Protein 3CBO (pdb70)

Sequence (243 aa):
HGVCCWIYYPDGGSLVGEVNEDGEMTGEKIAYVYPDERTALYGKFIDGEMIEGKLATLMSTEEGRPHFELMPGNSVYHFDKSTSSSCISTNALLPDPYESSERVYVAESLISSAGEGLFSKVAVGPNNTVMSFYNGVRITHQEVDSRDWALNGNTLSSLDEETVIDVPEPYNHVSKYCASLGHKANHSFTPNCIYDMFVHPRFGPIKCIRTLRAVEADEELTVVAYGYEAPEWYQVELKAFQATQKRSK

Structure (mmCIF, N/CA/C/O backbone):
data_3CBO
#
_entry.id   3CBO
#
_cell.length_a   101.707
_cell.length_b   38.870
_cell.length_c   66.338
_cell.angle_alpha   90.00
_cell.angle_beta   90.00
_cell.angle_gamma   90.00
#
_symmetry.space_group_name_H-M   'P 21 21 2'
#
loop_
_entity.id
_entity.type
_entity.pdbx_description
1 polymer 'Histone-lysine N-methyltransferase SETD7'
2 polymer 'Estrogen receptor'
3 non-polymer S-ADENOSYL-L-HOMOCYSTEINE
4 non-polymer BETA-MERCAPTOETHANOL
5 non-polymer GLYCEROL
6 water water
#
loop_
_atom_site.group_PDB
_atom_site.id
_atom_site.type_symbol
_atom_site.label_atom_id
_atom_site.label_alt_id
_atom_site.label_comp_id
_atom_site.label_asym_id
_atom_site.label_entity_id
_atom_site.label_seq_id
_atom_site.pdbx_PDB_ins_code
_atom_site.Cartn_x
_atom_site.Cartn_y
_atom_site.Cartn_z
_atom_site.occupancy
_atom_site.B_iso_or_equiv
_atom_site.auth_seq_id
_atom_site.auth_comp_id
_atom_site.auth_asym_id
_atom_site.auth_atom_id
_atom_site.pdbx_PDB_model_num
ATOM 1 N N . HIS A 1 6 ? 60.951 6.601 24.995 1.00 51.42 116 HIS A N 1
ATOM 2 C CA . HIS A 1 6 ? 60.079 7.314 24.020 1.00 47.46 116 HIS A CA 1
ATOM 3 C C . HIS A 1 6 ? 59.560 6.363 22.942 1.00 48.75 116 HIS A C 1
ATOM 4 O O . HIS A 1 6 ? 59.407 5.168 23.195 1.00 58.68 116 HIS A O 1
ATOM 11 N N . GLY A 1 7 ? 59.279 6.881 21.750 1.00 43.92 117 GLY A N 1
ATOM 12 C CA . GLY A 1 7 ? 58.766 6.029 20.691 1.00 36.55 117 GLY A CA 1
ATOM 13 C C . GLY A 1 7 ? 57.264 6.196 20.540 1.00 49.71 117 GLY A C 1
ATOM 14 O O . GLY A 1 7 ? 56.630 6.874 21.350 1.00 50.51 117 GLY A O 1
ATOM 15 N N . VAL A 1 8 ? 56.690 5.578 19.511 1.00 28.69 118 VAL A N 1
ATOM 16 C CA . VAL A 1 8 ? 55.254 5.681 19.260 1.00 25.45 118 VAL A CA 1
ATOM 17 C C . VAL A 1 8 ? 54.523 4.386 19.585 1.00 33.23 118 VAL A C 1
ATOM 18 O O . VAL A 1 8 ? 55.039 3.293 19.364 1.00 32.20 118 VAL A O 1
ATOM 22 N N A CYS A 1 9 ? 53.308 4.526 20.113 0.50 27.74 119 CYS A N 1
ATOM 23 N N B CYS A 1 9 ? 53.308 4.513 20.098 0.50 29.82 119 CYS A N 1
ATOM 24 C CA A CYS A 1 9 ? 52.479 3.389 20.502 0.50 25.30 119 CYS A CA 1
ATOM 25 C CA B CYS A 1 9 ? 52.531 3.340 20.437 0.50 28.12 119 CYS A CA 1
ATOM 26 C C A CYS A 1 9 ? 51.142 3.379 19.767 0.50 20.36 119 CYS A C 1
ATOM 27 C C B CYS A 1 9 ? 51.178 3.373 19.743 0.50 24.55 119 CYS A C 1
ATOM 28 O O A CYS A 1 9 ? 50.492 4.416 19.641 0.50 20.71 119 CYS A O 1
ATOM 29 O O B CYS A 1 9 ? 50.557 4.427 19.621 0.50 20.30 119 CYS A O 1
ATOM 34 N N . TRP A 1 10 ? 50.742 2.208 19.272 1.00 19.57 120 TRP A N 1
ATOM 35 C CA . TRP A 1 10 ? 49.464 2.069 18.581 1.00 17.47 120 TRP A CA 1
ATOM 36 C C . TRP A 1 10 ? 48.651 1.033 19.337 1.00 21.10 120 TRP A C 1
ATOM 37 O O . TRP A 1 10 ? 49.124 -0.075 19.582 1.00 23.45 120 TRP A O 1
ATOM 48 N N . ILE A 1 11 ? 47.433 1.395 19.712 1.00 20.22 121 ILE A N 1
ATOM 49 C CA . ILE A 1 11 ? 46.561 0.471 20.420 1.00 18.43 121 ILE A CA 1
ATOM 50 C C . ILE A 1 11 ? 45.359 0.225 19.520 1.00 19.30 121 ILE A C 1
ATOM 51 O O . ILE A 1 11 ? 44.568 1.135 19.292 1.00 23.04 121 ILE A O 1
ATOM 56 N N . TYR A 1 12 ? 45.239 -0.991 18.992 1.00 18.38 122 TYR A N 1
ATOM 57 C CA . TYR A 1 12 ? 44.118 -1.328 18.119 1.00 20.64 122 TYR A CA 1
ATOM 58 C C . TYR A 1 12 ? 43.016 -2.057 18.862 1.00 27.41 122 TYR A C 1
ATOM 59 O O . TYR A 1 12 ? 43.258 -3.070 19.517 1.00 27.87 122 TYR A O 1
ATOM 68 N N . TYR A 1 13 ? 41.799 -1.542 18.752 1.00 19.87 123 TYR A N 1
ATOM 69 C CA . TYR A 1 13 ? 40.662 -2.178 19.397 1.00 22.46 123 TYR A CA 1
ATOM 70 C C . TYR A 1 13 ? 40.165 -3.298 18.489 1.00 15.49 123 TYR A C 1
ATOM 71 O O . TYR A 1 13 ? 40.417 -3.292 17.283 1.00 18.46 123 TYR A O 1
ATOM 80 N N . PRO A 1 14 ? 39.457 -4.285 19.061 1.00 15.25 124 PRO A N 1
ATOM 81 C CA . PRO A 1 14 ? 38.936 -5.404 18.277 1.00 18.64 124 PRO A CA 1
ATOM 82 C C . PRO A 1 14 ? 38.090 -4.937 17.091 1.00 17.49 124 PRO A C 1
ATOM 83 O O . PRO A 1 14 ? 38.037 -5.608 16.062 1.00 19.02 124 PRO A O 1
ATOM 87 N N . ASP A 1 15 ? 37.442 -3.780 17.227 1.00 18.29 125 ASP A N 1
ATOM 88 C CA . ASP A 1 15 ? 36.602 -3.271 16.143 1.00 16.22 125 ASP A CA 1
ATOM 89 C C . ASP A 1 15 ? 37.360 -2.673 14.956 1.00 18.32 125 ASP A C 1
ATOM 90 O O . ASP A 1 15 ? 36.756 -2.361 13.930 1.00 18.78 125 ASP A O 1
ATOM 95 N N . GLY A 1 16 ? 38.675 -2.516 15.087 1.00 15.50 126 GLY A N 1
ATOM 96 C CA . GLY A 1 16 ? 39.456 -1.957 13.992 1.00 17.23 126 GLY A CA 1
ATOM 97 C C . GLY A 1 16 ? 39.977 -0.546 14.232 1.00 23.28 126 GLY A C 1
ATOM 98 O O . GLY A 1 16 ? 40.950 -0.129 13.595 1.00 18.35 126 GLY A O 1
ATOM 99 N N . GLY A 1 17 ? 39.329 0.191 15.134 1.00 15.11 127 GLY A N 1
ATOM 100 C CA . GLY A 1 17 ? 39.754 1.547 15.445 1.00 14.68 127 GLY A CA 1
ATOM 101 C C . GLY A 1 17 ? 41.027 1.494 16.260 1.00 17.34 127 GLY A C 1
ATOM 102 O O . GLY A 1 17 ? 41.415 0.416 16.713 1.00 18.51 127 GLY A O 1
ATOM 103 N N . SER A 1 18 ? 41.681 2.633 16.463 1.00 16.40 128 SER A N 1
ATOM 104 C CA . SER A 1 18 ? 42.923 2.636 17.223 1.00 16.13 128 SER A CA 1
ATOM 105 C C . SER A 1 18 ? 43.297 3.989 17.807 1.00 15.63 128 SER A C 1
ATOM 106 O O . SER A 1 18 ? 42.785 5.023 17.390 1.00 16.86 128 SER A O 1
ATOM 109 N N . LEU A 1 19 ? 44.184 3.957 18.797 1.00 15.78 129 LEU A N 1
ATOM 110 C CA . LEU A 1 19 ? 44.702 5.155 19.440 1.00 14.55 129 LEU A CA 1
ATOM 111 C C . LEU A 1 19 ? 46.187 5.145 19.131 1.00 21.21 129 LEU A C 1
ATOM 112 O O . LEU A 1 19 ? 46.821 4.100 19.204 1.00 18.05 129 LEU A O 1
ATOM 117 N N . VAL A 1 20 ? 46.740 6.295 18.774 1.00 17.47 130 VAL A N 1
ATOM 118 C CA . VAL A 1 20 ? 48.163 6.350 18.464 1.00 17.11 130 VAL A CA 1
ATOM 119 C C . VAL A 1 20 ? 48.778 7.609 19.035 1.00 18.17 130 VAL A C 1
ATOM 120 O O . VAL A 1 20 ? 48.171 8.674 19.002 1.00 21.42 130 VAL A O 1
ATOM 124 N N . GLY A 1 21 ? 49.986 7.475 19.569 1.00 21.93 131 GLY A N 1
ATOM 125 C CA . GLY A 1 21 ? 50.664 8.623 20.138 1.00 21.74 131 GLY A CA 1
ATOM 126 C C . GLY A 1 21 ? 51.833 8.204 21.002 1.00 30.85 131 GLY A C 1
ATOM 127 O O . GLY A 1 21 ? 52.099 7.015 21.173 1.00 24.65 131 GLY A O 1
ATOM 128 N N . GLU A 1 22 ? 52.538 9.194 21.537 1.00 36.65 132 GLU A N 1
ATOM 129 C CA . GLU A 1 22 ? 53.677 8.946 22.406 1.00 37.39 132 GLU A CA 1
ATOM 130 C C . GLU A 1 22 ? 53.196 9.024 23.849 1.00 47.63 132 GLU A C 1
ATOM 131 O O . GLU A 1 22 ? 52.585 10.013 24.252 1.00 56.36 132 GLU A O 1
ATOM 137 N N . VAL A 1 23 ? 53.466 7.980 24.624 1.00 48.60 133 VAL A N 1
ATOM 138 C CA . VAL A 1 23 ? 53.060 7.952 26.024 1.00 48.12 133 VAL A CA 1
ATOM 139 C C . VAL A 1 23 ? 53.956 8.870 26.854 1.00 59.29 133 VAL A C 1
ATOM 140 O O . VAL A 1 23 ? 55.139 9.032 26.552 1.00 56.76 133 VAL A O 1
ATOM 144 N N . ASN A 1 24 ? 53.391 9.467 27.899 1.00 59.15 134 ASN A N 1
ATOM 145 C CA . ASN A 1 24 ? 54.150 10.367 28.760 1.00 66.03 134 ASN A CA 1
ATOM 146 C C . ASN A 1 24 ? 55.072 9.571 29.676 1.00 63.95 134 ASN A C 1
ATOM 147 O O . ASN A 1 24 ? 55.193 8.354 29.537 1.00 67.34 134 ASN A O 1
ATOM 152 N N . GLU A 1 25 ? 55.721 10.262 30.608 1.00 65.43 135 GLU A N 1
ATOM 153 C CA . GLU A 1 25 ? 56.633 9.615 31.544 1.00 75.53 135 GLU A CA 1
ATOM 154 C C . GLU A 1 25 ? 55.932 8.497 32.309 1.00 77.77 135 GLU A C 1
ATOM 155 O O . GLU A 1 25 ? 56.572 7.549 32.765 1.00 79.98 135 GLU A O 1
ATOM 157 N N . ASP A 1 26 ? 54.614 8.612 32.444 1.00 75.53 136 ASP A N 1
ATOM 158 C CA . ASP A 1 26 ? 53.825 7.614 33.155 1.00 70.23 136 ASP A CA 1
ATOM 159 C C . ASP A 1 26 ? 53.360 6.503 32.218 1.00 73.68 136 ASP A C 1
ATOM 160 O O . ASP A 1 26 ? 52.724 5.541 32.649 1.00 74.16 136 ASP A O 1
ATOM 162 N N . GLY A 1 27 ? 53.679 6.642 30.935 1.00 68.91 137 GLY A N 1
ATOM 163 C CA . GLY A 1 27 ? 53.286 5.639 29.963 1.00 62.76 137 GLY A CA 1
ATOM 164 C C . GLY A 1 27 ? 51.814 5.703 29.602 1.00 67.61 137 GLY A C 1
ATOM 165 O O . GLY A 1 27 ? 51.188 4.679 29.330 1.00 69.11 137 GLY A O 1
ATOM 166 N N . GLU A 1 28 ? 51.260 6.911 29.598 1.00 59.89 138 GLU A N 1
ATOM 167 C CA . GLU A 1 28 ? 49.854 7.110 29.266 1.00 47.32 138 GLU A CA 1
ATOM 168 C C . GLU A 1 28 ? 49.725 7.995 28.033 1.00 43.56 138 GLU A C 1
ATOM 169 O O . GLU A 1 28 ? 50.516 8.917 27.836 1.00 42.37 138 GLU A O 1
ATOM 171 N N . MET A 1 29 ? 48.729 7.710 27.201 1.00 34.19 139 MET A N 1
ATOM 172 C CA . MET A 1 29 ? 48.510 8.493 25.993 1.00 37.97 139 MET A CA 1
ATOM 173 C C . MET A 1 29 ? 47.931 9.851 26.351 1.00 35.18 139 MET A C 1
ATOM 174 O O . MET A 1 29 ? 46.720 10.064 26.288 1.00 25.66 139 MET A O 1
ATOM 179 N N . THR A 1 30 ? 48.817 10.765 26.728 1.00 28.33 140 THR A N 1
ATOM 180 C CA . THR A 1 30 ? 48.432 12.112 27.117 1.00 25.92 140 THR A CA 1
ATOM 181 C C . THR A 1 30 ? 49.272 13.128 26.354 1.00 29.57 140 THR A C 1
ATOM 182 O O . THR A 1 30 ? 50.492 12.993 26.260 1.00 30.43 140 THR A O 1
ATOM 186 N N . GLY A 1 31 ? 48.615 14.145 25.810 1.00 23.10 141 GLY A N 1
ATOM 187 C CA . GLY A 1 31 ? 49.328 15.161 25.059 1.00 24.19 141 GLY A CA 1
ATOM 188 C C . GLY A 1 31 ? 48.428 15.870 24.071 1.00 25.52 141 GLY A C 1
ATOM 189 O O . GLY A 1 31 ? 47.233 15.587 23.998 1.00 23.10 141 GLY A O 1
ATOM 190 N N . GLU A 1 32 ? 49.008 16.789 23.305 1.00 23.29 142 GLU A N 1
ATOM 191 C CA . GLU A 1 32 ? 48.264 17.558 22.317 1.00 23.10 142 GLU A CA 1
ATOM 192 C C . GLU A 1 32 ? 48.354 16.962 20.921 1.00 21.11 142 GLU A C 1
ATOM 193 O O . GLU A 1 32 ? 47.744 17.479 19.988 1.00 25.28 142 GLU A O 1
ATOM 199 N N . LYS A 1 33 ? 49.115 15.881 20.770 1.00 21.56 143 LYS A N 1
ATOM 200 C CA . LYS A 1 33 ? 49.275 15.261 19.462 1.00 21.85 143 LYS A CA 1
ATOM 201 C C . LYS A 1 33 ? 48.927 13.779 19.451 1.00 21.73 143 LYS A C 1
ATOM 202 O O . LYS A 1 33 ? 49.602 12.974 18.811 1.00 27.46 143 LYS A O 1
ATOM 208 N N . ILE A 1 34 ? 47.867 13.430 20.171 1.00 24.92 144 ILE A N 1
ATOM 209 C CA . ILE A 1 34 ? 47.392 12.054 20.244 1.00 18.86 144 ILE A CA 1
ATOM 210 C C . ILE A 1 34 ? 46.267 11.943 19.221 1.00 16.75 144 ILE A C 1
ATOM 211 O O . ILE A 1 34 ? 45.634 12.941 18.880 1.00 18.18 144 ILE A O 1
ATOM 216 N N . ALA A 1 35 ? 46.002 10.741 18.727 1.00 18.82 145 ALA A N 1
ATOM 217 C CA . ALA A 1 35 ? 44.931 10.603 17.756 1.00 14.92 145 ALA A CA 1
ATOM 218 C C . ALA A 1 35 ? 44.182 9.287 17.824 1.00 15.97 145 ALA A C 1
ATOM 219 O O . ALA A 1 35 ? 44.741 8.252 18.179 1.00 16.18 145 ALA A O 1
ATOM 221 N N . TYR A 1 36 ? 42.893 9.352 17.512 1.00 14.61 146 TYR A N 1
ATOM 222 C CA . TYR A 1 36 ? 42.080 8.154 17.425 1.00 16.99 146 TYR A CA 1
ATOM 223 C C . TYR A 1 36 ? 41.928 7.997 15.922 1.00 16.11 146 TYR A C 1
ATOM 224 O O . TYR A 1 36 ? 41.603 8.963 15.228 1.00 19.35 146 TYR A O 1
ATOM 233 N N . VAL A 1 37 ? 42.185 6.800 15.412 1.00 12.95 147 VAL A N 1
ATOM 234 C CA . VAL A 1 37 ? 42.034 6.553 13.986 1.00 11.95 147 VAL A CA 1
ATOM 235 C C . VAL A 1 37 ? 40.899 5.550 13.792 1.00 14.55 147 VAL A C 1
ATOM 236 O O . VAL A 1 37 ? 40.885 4.491 14.420 1.00 16.43 147 VAL A O 1
ATOM 240 N N . TYR A 1 38 ? 39.943 5.902 12.938 1.00 13.80 148 TYR A N 1
ATOM 241 C CA . TYR A 1 38 ? 38.801 5.038 12.666 1.00 10.84 148 TYR A CA 1
ATOM 242 C C . TYR A 1 38 ? 39.220 3.760 11.941 1.00 15.14 148 TYR A C 1
ATOM 243 O O . TYR A 1 38 ? 40.356 3.640 11.472 1.00 16.64 148 TYR A O 1
ATOM 252 N N . PRO A 1 39 ? 38.304 2.782 11.838 1.00 15.46 149 PRO A N 1
ATOM 253 C CA . PRO A 1 39 ? 38.571 1.501 11.173 1.00 18.40 149 PRO A CA 1
ATOM 254 C C . PRO A 1 39 ? 39.055 1.570 9.726 1.00 20.27 149 PRO A C 1
ATOM 255 O O . PRO A 1 39 ? 39.580 0.584 9.207 1.00 19.57 149 PRO A O 1
ATOM 259 N N . ASP A 1 40 ? 38.871 2.711 9.066 1.00 18.38 150 ASP A N 1
ATOM 260 C CA . ASP A 1 40 ? 39.320 2.838 7.680 1.00 17.61 150 ASP A CA 1
ATOM 261 C C . ASP A 1 40 ? 40.805 3.174 7.604 1.00 21.79 150 ASP A C 1
ATOM 262 O O . ASP A 1 40 ? 41.380 3.254 6.515 1.00 21.14 150 ASP A O 1
ATOM 267 N N . GLU A 1 41 ? 41.421 3.350 8.770 1.00 21.29 151 GLU A N 1
ATOM 268 C CA . GLU A 1 41 ? 42.837 3.680 8.864 1.00 21.10 151 GLU A CA 1
ATOM 269 C C . GLU A 1 41 ? 43.181 4.925 8.056 1.00 25.94 151 GLU A C 1
ATOM 270 O O . GLU A 1 41 ? 44.309 5.081 7.577 1.00 26.68 151 GLU A O 1
ATOM 276 N N . ARG A 1 42 ? 42.204 5.817 7.922 1.00 21.46 152 ARG A N 1
ATOM 277 C CA . ARG A 1 42 ? 42.386 7.058 7.175 1.00 20.30 152 ARG A CA 1
ATOM 278 C C . ARG A 1 42 ? 41.765 8.250 7.904 1.00 22.52 152 ARG A C 1
ATOM 279 O O . ARG A 1 42 ? 42.391 9.302 8.028 1.00 21.93 152 ARG A O 1
ATOM 287 N N . THR A 1 43 ? 40.534 8.081 8.384 1.00 20.38 153 THR A N 1
ATOM 288 C CA . THR A 1 43 ? 39.834 9.149 9.098 1.00 16.58 153 THR A CA 1
ATOM 289 C C . THR A 1 43 ? 40.306 9.172 10.548 1.00 17.67 153 THR A C 1
ATOM 290 O O . THR A 1 43 ? 40.372 8.132 11.203 1.00 17.01 153 THR A O 1
ATOM 294 N N . ALA A 1 44 ? 40.625 10.357 11.055 1.00 17.27 154 ALA A N 1
ATOM 295 C CA . ALA A 1 44 ? 41.115 10.458 12.424 1.00 15.18 154 ALA A CA 1
ATOM 296 C C . ALA A 1 44 ? 40.686 11.710 13.176 1.00 16.00 154 ALA A C 1
ATOM 297 O O . ALA A 1 44 ? 40.260 12.703 12.586 1.00 17.22 154 ALA A O 1
ATOM 299 N N . LEU A 1 45 ? 40.797 11.633 14.497 1.00 16.34 155 LEU A N 1
ATOM 300 C CA . LEU A 1 45 ? 40.479 12.744 15.385 1.00 14.81 155 LEU A CA 1
ATOM 301 C C . LEU A 1 45 ? 41.808 12.991 16.094 1.00 16.75 155 LEU A C 1
ATOM 302 O O . LEU A 1 45 ? 42.223 12.226 16.970 1.00 18.23 155 LEU A O 1
ATOM 307 N N . TYR A 1 46 ? 42.469 14.067 15.685 1.00 18.38 156 TYR A N 1
ATOM 308 C CA . TYR A 1 46 ? 43.791 14.446 16.171 1.00 21.01 156 TYR A CA 1
ATOM 309 C C . TYR A 1 46 ? 43.766 15.627 17.139 1.00 20.71 156 TYR A C 1
ATOM 310 O O . TYR A 1 46 ? 43.148 16.652 16.862 1.00 21.30 156 TYR A O 1
ATOM 319 N N . GLY A 1 47 ? 44.440 15.484 18.277 1.00 18.26 157 GLY A N 1
ATOM 320 C CA . GLY A 1 47 ? 44.456 16.577 19.230 1.00 19.45 157 GLY A CA 1
ATOM 321 C C . GLY A 1 47 ? 44.789 16.210 20.659 1.00 19.17 157 GLY A C 1
ATOM 322 O O . GLY A 1 47 ? 45.622 15.341 20.920 1.00 18.61 157 GLY A O 1
ATOM 323 N N . LYS A 1 48 ? 44.121 16.881 21.592 1.00 19.93 158 LYS A N 1
ATOM 324 C CA . LYS A 1 48 ? 44.356 16.660 23.008 1.00 17.92 158 LYS A CA 1
ATOM 325 C C . LYS A 1 48 ? 43.611 15.476 23.599 1.00 18.44 158 LYS A C 1
ATOM 326 O O . LYS A 1 48 ? 42.388 15.377 23.492 1.00 20.64 158 LYS A O 1
ATOM 332 N N . PHE A 1 49 ? 44.374 14.580 24.218 1.00 20.06 159 PHE A N 1
ATOM 333 C CA . PHE A 1 49 ? 43.836 13.395 24.879 1.00 18.74 159 PHE A CA 1
ATOM 334 C C . PHE A 1 49 ? 44.547 13.274 26.219 1.00 27.99 159 PHE A C 1
ATOM 335 O O . PHE A 1 49 ? 45.706 13.667 26.352 1.00 23.69 159 PHE A O 1
ATOM 343 N N . ILE A 1 50 ? 43.853 12.732 27.210 1.00 18.51 160 ILE A N 1
ATOM 344 C CA . ILE A 1 50 ? 44.455 12.518 28.517 1.00 19.50 160 ILE A CA 1
ATOM 345 C C . ILE A 1 50 ? 44.178 11.065 28.867 1.00 22.27 160 ILE A C 1
ATOM 346 O O . ILE A 1 50 ? 43.025 10.658 29.012 1.00 24.37 160 ILE A O 1
ATOM 351 N N . ASP A 1 51 ? 45.248 10.283 28.969 1.00 21.70 161 ASP A N 1
ATOM 352 C CA . ASP A 1 51 ? 45.151 8.862 29.275 1.00 27.31 161 ASP A CA 1
ATOM 353 C C . ASP A 1 51 ? 44.236 8.148 28.280 1.00 29.69 161 ASP A C 1
ATOM 354 O O . ASP A 1 51 ? 43.431 7.293 28.651 1.00 26.68 161 ASP A O 1
ATOM 359 N N . GLY A 1 52 ? 44.362 8.517 27.010 1.00 25.20 162 GLY A N 1
ATOM 360 C CA . GLY A 1 52 ? 43.559 7.893 25.974 1.00 23.19 162 GLY A CA 1
ATOM 361 C C . GLY A 1 52 ? 42.158 8.449 25.799 1.00 23.18 162 GLY A C 1
ATOM 362 O O . GLY A 1 52 ? 41.447 8.042 24.881 1.00 24.06 162 GLY A O 1
ATOM 363 N N . GLU A 1 53 ? 41.750 9.368 26.669 1.00 21.88 163 GLU A N 1
ATOM 364 C CA . GLU A 1 53 ? 40.419 9.962 26.569 1.00 18.58 163 GLU A CA 1
ATOM 365 C C . GLU A 1 53 ? 40.490 11.267 25.780 1.00 18.40 163 GLU A C 1
ATOM 366 O O . GLU A 1 53 ? 41.290 12.148 26.088 1.00 20.93 163 GLU A O 1
ATOM 372 N N . MET A 1 54 ? 39.639 11.391 24.768 1.00 17.66 164 MET A N 1
ATOM 373 C CA . MET A 1 54 ? 39.632 12.576 23.917 1.00 14.57 164 MET A CA 1
ATOM 374 C C . MET A 1 54 ? 39.104 13.834 24.604 1.00 18.13 164 MET A C 1
ATOM 375 O O . MET A 1 54 ? 37.962 13.874 25.074 1.00 17.84 164 MET A O 1
ATOM 380 N N . ILE A 1 55 ? 39.946 14.863 24.657 1.00 17.93 165 ILE A N 1
ATOM 381 C CA . ILE A 1 55 ? 39.582 16.136 25.273 1.00 18.25 165 ILE A CA 1
ATOM 382 C C . ILE A 1 55 ? 39.177 17.127 24.190 1.00 20.18 165 ILE A C 1
ATOM 383 O O . ILE A 1 55 ? 38.164 17.813 24.299 1.00 23.00 165 ILE A O 1
ATOM 388 N N . GLU A 1 56 ? 39.983 17.193 23.137 1.00 17.64 166 GLU A N 1
ATOM 389 C CA . GLU A 1 56 ? 39.714 18.090 22.028 1.00 16.76 166 GLU A CA 1
ATOM 390 C C . GLU A 1 56 ? 40.362 17.518 20.772 1.00 21.68 166 GLU A C 1
ATOM 391 O O . GLU A 1 56 ? 41.552 17.709 20.528 1.00 21.87 166 GLU A O 1
ATOM 397 N N . GLY A 1 57 ? 39.564 16.806 19.985 1.00 20.66 167 GLY A N 1
ATOM 398 C CA . GLY A 1 57 ? 40.068 16.209 18.764 1.00 18.98 167 GLY A CA 1
ATOM 399 C C . GLY A 1 57 ? 39.538 16.906 17.530 1.00 20.98 167 GLY A C 1
ATOM 400 O O . GLY A 1 57 ? 38.369 17.292 17.471 1.00 24.54 167 GLY A O 1
ATOM 401 N N . LYS A 1 58 ? 40.403 17.083 16.538 1.00 18.31 168 LYS A N 1
ATOM 402 C CA . LYS A 1 58 ? 39.999 17.729 15.298 1.00 19.31 168 LYS A CA 1
ATOM 403 C C . LYS A 1 58 ? 40.054 16.719 14.166 1.00 20.83 168 LYS A C 1
ATOM 404 O O . LYS A 1 58 ? 40.937 15.860 14.133 1.00 19.17 168 LYS A O 1
ATOM 410 N N . LEU A 1 59 ? 39.105 16.823 13.242 1.00 20.45 169 LEU A N 1
ATOM 411 C CA . LEU A 1 59 ? 39.056 15.912 12.108 1.00 20.25 169 LEU A CA 1
ATOM 412 C C . LEU A 1 59 ? 40.332 16.034 11.291 1.00 24.76 169 LEU A C 1
ATOM 413 O O . LEU A 1 59 ? 40.774 17.140 10.965 1.00 19.15 169 LEU A O 1
ATOM 418 N N . ALA A 1 60 ? 40.921 14.891 10.966 1.00 20.17 170 ALA A N 1
ATOM 419 C CA . ALA A 1 60 ? 42.152 14.860 10.193 1.00 17.49 170 ALA A CA 1
ATOM 420 C C . ALA A 1 60 ? 42.205 13.621 9.317 1.00 23.58 170 ALA A C 1
ATOM 421 O O . ALA A 1 60 ? 41.378 12.718 9.443 1.00 21.23 170 ALA A O 1
ATOM 423 N N . THR A 1 61 ? 43.182 13.589 8.420 1.00 21.38 171 THR A N 1
ATOM 424 C CA . THR A 1 61 ? 43.358 12.449 7.534 1.00 22.90 171 THR A CA 1
ATOM 425 C C . THR A 1 61 ? 44.739 11.861 7.784 1.00 24.40 171 THR A C 1
ATOM 426 O O . THR A 1 61 ? 45.730 12.590 7.793 1.00 24.15 171 THR A O 1
ATOM 430 N N . LEU A 1 62 ? 44.804 10.552 8.015 1.00 19.47 172 LEU A N 1
ATOM 431 C CA . LEU A 1 62 ? 46.085 9.890 8.219 1.00 19.85 172 LEU A CA 1
ATOM 432 C C . LEU A 1 62 ? 46.649 9.714 6.815 1.00 21.58 172 LEU A C 1
ATOM 433 O O . LEU A 1 62 ? 46.171 8.881 6.045 1.00 24.51 172 LEU A O 1
ATOM 438 N N . MET A 1 63 ? 47.649 10.524 6.483 1.00 24.09 173 MET A N 1
ATOM 439 C CA . MET A 1 63 ? 48.268 10.496 5.161 1.00 34.18 173 MET A CA 1
ATOM 440 C C . MET A 1 63 ? 49.152 9.280 4.943 1.00 31.30 173 MET A C 1
ATOM 441 O O . MET A 1 63 ? 49.067 8.612 3.911 1.00 38.44 173 MET A O 1
ATOM 446 N N . SER A 1 64 ? 50.007 9.000 5.917 1.00 31.71 174 SER A N 1
ATOM 447 C CA . SER A 1 64 ? 50.909 7.866 5.827 1.00 35.66 174 SER A CA 1
ATOM 448 C C . SER A 1 64 ? 51.572 7.606 7.170 1.00 35.07 174 SER A C 1
ATOM 449 O O . SER A 1 64 ? 51.438 8.394 8.106 1.00 36.15 174 SER A O 1
ATOM 452 N N . THR A 1 65 ? 52.282 6.488 7.257 1.00 35.08 175 THR A N 1
ATOM 453 C CA . THR A 1 65 ? 52.975 6.116 8.480 1.00 36.83 175 THR A CA 1
ATOM 454 C C . THR A 1 65 ? 54.391 5.685 8.123 1.00 38.12 175 THR A C 1
ATOM 455 O O . THR A 1 65 ? 54.590 4.846 7.246 1.00 46.65 175 THR A O 1
ATOM 459 N N . GLU A 1 66 ? 55.371 6.273 8.799 1.00 36.51 176 GLU A N 1
ATOM 460 C CA . GLU A 1 66 ? 56.770 5.952 8.557 1.00 39.42 176 GLU A CA 1
ATOM 461 C C . GLU A 1 66 ? 57.369 5.313 9.801 1.00 44.73 176 GLU A C 1
ATOM 462 O O . GLU A 1 66 ? 57.620 5.992 10.796 1.00 46.37 176 GLU A O 1
ATOM 464 N N . GLU A 1 67 ? 57.592 4.004 9.739 1.00 39.42 177 GLU A N 1
ATOM 465 C CA . GLU A 1 67 ? 58.156 3.270 10.863 1.00 35.98 177 GLU A CA 1
ATOM 466 C C . GLU A 1 67 ? 57.322 3.510 12.118 1.00 39.63 177 GLU A C 1
ATOM 467 O O . GLU A 1 67 ? 57.857 3.788 13.191 1.00 34.85 177 GLU A O 1
ATOM 469 N N . GLY A 1 68 ? 56.005 3.410 11.969 1.00 34.77 178 GLY A N 1
ATOM 470 C CA . GLY A 1 68 ? 55.115 3.606 13.099 1.00 36.01 178 GLY A CA 1
ATOM 471 C C . GLY A 1 68 ? 54.712 5.045 13.360 1.00 33.75 178 GLY A C 1
ATOM 472 O O . GLY A 1 68 ? 53.766 5.297 14.105 1.00 27.15 178 GLY A O 1
ATOM 473 N N . ARG A 1 69 ? 55.422 5.991 12.752 1.00 29.90 179 ARG A N 1
ATOM 474 C CA . ARG A 1 69 ? 55.125 7.410 12.939 1.00 30.82 179 ARG A CA 1
ATOM 475 C C . ARG A 1 69 ? 54.046 7.884 11.970 1.00 26.40 179 ARG A C 1
ATOM 476 O O . ARG A 1 69 ? 54.242 7.882 10.756 1.00 29.50 179 ARG A O 1
ATOM 478 N N . PRO A 1 70 ? 52.887 8.303 12.498 1.00 29.13 180 PRO A N 1
ATOM 479 C CA . PRO A 1 70 ? 51.809 8.769 11.625 1.00 24.17 180 PRO A CA 1
ATOM 480 C C . PRO A 1 70 ? 51.926 10.233 11.209 1.00 23.95 180 PRO A C 1
ATOM 481 O O . PRO A 1 70 ? 52.382 11.078 11.976 1.00 28.12 180 PRO A O 1
ATOM 485 N N . HIS A 1 71 ? 51.513 10.523 9.982 1.00 23.81 181 HIS A N 1
ATOM 486 C CA . HIS A 1 71 ? 51.525 11.888 9.483 1.00 27.92 181 HIS A CA 1
ATOM 487 C C . HIS A 1 71 ? 50.078 12.263 9.216 1.00 24.35 181 HIS A C 1
ATOM 488 O O . HIS A 1 71 ? 49.425 11.659 8.366 1.00 25.61 181 HIS A O 1
ATOM 495 N N . PHE A 1 72 ? 49.574 13.243 9.956 1.00 22.30 182 PHE A N 1
ATOM 496 C CA . PHE A 1 72 ? 48.197 13.689 9.788 1.00 26.12 182 PHE A CA 1
ATOM 497 C C . PHE A 1 72 ? 48.110 15.059 9.138 1.00 32.03 182 PHE A C 1
ATOM 498 O O . PHE A 1 72 ? 49.007 15.890 9.281 1.00 31.44 182 PHE A O 1
ATOM 506 N N . GLU A 1 73 ? 47.016 15.288 8.424 1.00 23.20 183 GLU A N 1
ATOM 507 C CA . GLU A 1 73 ? 46.771 16.586 7.820 1.00 27.49 183 GLU A CA 1
ATOM 508 C C . GLU A 1 73 ? 45.360 16.957 8.260 1.00 25.30 183 GLU A C 1
ATOM 509 O O . GLU A 1 73 ? 44.408 16.209 8.031 1.00 24.84 183 GLU A O 1
ATOM 515 N N . LEU A 1 74 ? 45.238 18.100 8.923 1.00 24.19 184 LEU A N 1
ATOM 516 C CA . LEU A 1 74 ? 43.954 18.561 9.430 1.00 24.95 184 LEU A CA 1
ATOM 517 C C . LEU A 1 74 ? 42.961 18.938 8.344 1.00 30.32 184 LEU A C 1
ATOM 518 O O . LEU A 1 74 ? 43.325 19.515 7.319 1.00 30.98 184 LEU A O 1
ATOM 523 N N . MET A 1 75 ? 41.698 18.604 8.577 1.00 23.72 185 MET A N 1
ATOM 524 C CA . MET A 1 75 ? 40.636 18.935 7.639 1.00 28.69 185 MET A CA 1
ATOM 525 C C . MET A 1 75 ? 40.174 20.361 7.913 1.00 34.46 185 MET A C 1
ATOM 526 O O . MET A 1 75 ? 40.111 20.792 9.063 1.00 29.95 185 MET A O 1
ATOM 531 N N . PRO A 1 76 ? 39.856 21.119 6.854 1.00 36.24 186 PRO A N 1
ATOM 532 C CA . PRO A 1 76 ? 39.401 22.499 7.043 1.00 38.17 186 PRO A CA 1
ATOM 533 C C . PRO A 1 76 ? 38.168 22.541 7.945 1.00 31.28 186 PRO A C 1
ATOM 534 O O . PRO A 1 76 ? 37.299 21.672 7.859 1.00 39.61 186 PRO A O 1
ATOM 538 N N . GLY A 1 77 ? 38.100 23.545 8.813 1.00 38.02 187 GLY A N 1
ATOM 539 C CA . GLY A 1 77 ? 36.964 23.667 9.708 1.00 35.72 187 GLY A CA 1
ATOM 540 C C . GLY A 1 77 ? 37.365 23.935 11.145 1.00 29.40 187 GLY A C 1
ATOM 541 O O . GLY A 1 77 ? 38.549 23.937 11.478 1.00 49.23 187 GLY A O 1
ATOM 542 N N . ASN A 1 78 ? 36.374 24.156 12.003 1.00 50.11 188 ASN A N 1
ATOM 543 C CA . ASN A 1 78 ? 36.631 24.431 13.411 1.00 57.29 188 ASN A CA 1
ATOM 544 C C . ASN A 1 78 ? 35.819 23.520 14.327 1.00 57.82 188 ASN A C 1
ATOM 545 O O . ASN A 1 78 ? 35.622 23.826 15.502 1.00 56.90 188 ASN A O 1
ATOM 547 N N . SER A 1 79 ? 35.350 22.401 13.785 1.00 44.60 189 SER A N 1
ATOM 548 C CA . SER A 1 79 ? 34.567 21.452 14.568 1.00 48.65 189 SER A CA 1
ATOM 549 C C . SER A 1 79 ? 35.486 20.583 15.419 1.00 47.57 189 SER A C 1
ATOM 550 O O . SER A 1 79 ? 36.323 19.852 14.893 1.00 51.63 189 SER A O 1
ATOM 553 N N . VAL A 1 80 ? 35.330 20.667 16.735 1.00 37.47 190 VAL A N 1
ATOM 554 C CA . VAL A 1 80 ? 36.146 19.876 17.646 1.00 36.16 190 VAL A CA 1
ATOM 555 C C . VAL A 1 80 ? 35.281 18.809 18.304 1.00 33.08 190 VAL A C 1
ATOM 556 O O . VAL A 1 80 ? 34.079 19.001 18.493 1.00 33.40 190 VAL A O 1
ATOM 560 N N . TYR A 1 81 ? 35.893 17.683 18.648 1.00 21.90 191 TYR A N 1
ATOM 561 C CA . TYR A 1 81 ? 35.163 16.595 19.279 1.00 19.93 191 TYR A CA 1
ATOM 562 C C . TYR A 1 81 ? 35.786 16.200 20.608 1.00 20.91 191 TYR A C 1
ATOM 563 O O . TYR A 1 81 ? 36.981 16.382 20.817 1.00 20.96 191 TYR A O 1
ATOM 572 N N . HIS A 1 82 ? 34.973 15.657 21.508 1.00 21.09 192 HIS A N 1
ATOM 573 C CA . HIS A 1 8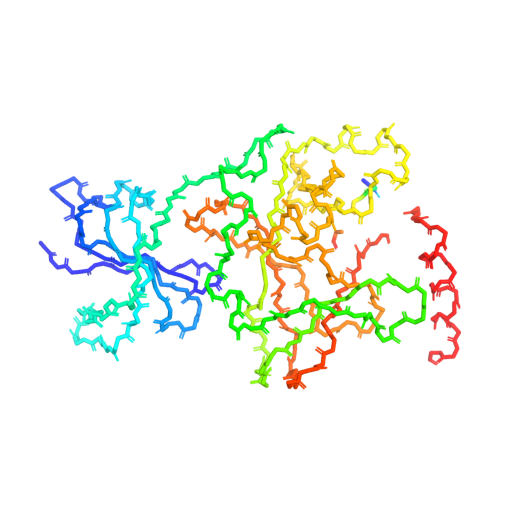2 ? 35.477 15.219 22.802 1.00 21.09 192 HIS A CA 1
ATOM 574 C C . HIS A 1 82 ? 34.676 14.045 23.344 1.00 21.13 192 HIS A C 1
ATOM 575 O O . HIS A 1 82 ? 33.555 13.788 22.894 1.00 19.82 192 HIS A O 1
ATOM 582 N N . PHE A 1 83 ? 35.265 13.331 24.302 1.00 18.91 193 PHE A N 1
ATOM 583 C CA . PHE A 1 83 ? 34.602 12.198 24.938 1.00 17.56 193 PHE A CA 1
ATOM 584 C C . PHE A 1 83 ? 33.284 12.761 25.451 1.00 26.18 193 PHE A C 1
ATOM 585 O O . PHE A 1 83 ? 33.257 13.803 26.106 1.00 19.40 193 PHE A O 1
ATOM 593 N N . ASP A 1 84 ? 32.191 12.067 25.168 1.00 18.03 194 ASP A N 1
ATOM 594 C CA . ASP A 1 84 ? 30.882 12.581 25.534 1.00 14.71 194 ASP A CA 1
ATOM 595 C C . ASP A 1 84 ? 29.896 11.449 25.814 1.00 14.96 194 ASP A C 1
ATOM 596 O O . ASP A 1 84 ? 28.752 11.496 25.367 1.00 18.86 194 ASP A O 1
ATOM 601 N N . LYS A 1 85 ? 30.341 10.442 26.557 1.00 18.16 195 LYS A N 1
ATOM 602 C CA . LYS A 1 85 ? 29.502 9.291 26.869 1.00 16.96 195 LYS A CA 1
ATOM 603 C C . LYS A 1 85 ? 28.145 9.685 27.445 1.00 21.76 195 LYS A C 1
ATOM 604 O O . LYS A 1 85 ? 28.052 10.506 28.357 1.00 18.91 195 LYS A O 1
ATOM 610 N N . SER A 1 86 ? 27.095 9.083 26.900 1.00 17.40 196 SER A N 1
ATOM 611 C CA . SER A 1 86 ? 25.728 9.357 27.323 1.00 18.28 196 SER A CA 1
ATOM 612 C C . SER A 1 86 ? 25.417 8.837 28.722 1.00 18.66 196 SER A C 1
ATOM 613 O O . SER A 1 86 ? 26.169 8.046 29.294 1.00 18.82 196 SER A O 1
ATOM 616 N N . THR A 1 87 ? 24.293 9.296 29.260 1.00 16.10 197 THR A N 1
ATOM 617 C CA . THR A 1 87 ? 23.812 8.854 30.563 1.00 19.33 197 THR A CA 1
ATOM 618 C C . THR A 1 87 ? 22.383 8.392 30.300 1.00 22.21 197 THR A C 1
ATOM 619 O O . THR A 1 87 ? 21.994 8.205 29.151 1.00 18.25 197 THR A O 1
ATOM 623 N N A SER A 1 88 ? 21.602 8.212 31.359 0.50 25.17 198 SER A N 1
ATOM 624 N N B SER A 1 88 ? 21.601 8.212 31.357 0.50 24.89 198 SER A N 1
ATOM 625 C CA A SER A 1 88 ? 20.221 7.776 31.197 0.50 23.47 198 SER A CA 1
ATOM 626 C CA B SER A 1 88 ? 20.222 7.775 31.189 0.50 21.95 198 SER A CA 1
ATOM 627 C C A SER A 1 88 ? 19.334 8.911 30.695 0.50 22.23 198 SER A C 1
ATOM 628 C C B SER A 1 88 ? 19.339 8.911 30.683 0.50 21.22 198 SER A C 1
ATOM 629 O O A SER A 1 88 ? 18.273 8.669 30.120 0.50 29.82 198 SER A O 1
ATOM 630 O O B SER A 1 88 ? 18.285 8.671 30.094 0.50 28.83 198 SER A O 1
ATOM 635 N N . SER A 1 89 ? 19.773 10.147 30.906 1.00 22.61 199 SER A N 1
ATOM 636 C CA . SER A 1 89 ? 18.996 11.310 30.486 1.00 22.89 199 SER A CA 1
ATOM 637 C C . SER A 1 89 ? 19.636 12.197 29.426 1.00 27.77 199 SER A C 1
ATOM 638 O O . SER A 1 89 ? 18.962 13.028 28.819 1.00 34.60 199 SER A O 1
ATOM 641 N N . CYS A 1 90 ? 20.933 12.030 29.203 1.00 18.73 200 CYS A N 1
ATOM 642 C CA . CYS A 1 90 ? 21.622 12.841 28.214 1.00 17.54 200 CYS A CA 1
ATOM 643 C C . CYS A 1 90 ? 22.141 11.959 27.088 1.00 19.16 200 CYS A C 1
ATOM 644 O O . CYS A 1 90 ? 22.906 11.030 27.324 1.00 19.08 200 CYS A O 1
ATOM 647 N N . ILE A 1 91 ? 21.726 12.254 25.862 1.00 19.78 201 ILE A N 1
ATOM 648 C CA . ILE A 1 91 ? 22.157 11.457 24.725 1.00 17.23 201 ILE A CA 1
ATOM 649 C C . ILE A 1 91 ? 23.426 12.030 24.092 1.00 17.53 201 ILE A C 1
ATOM 650 O O . ILE A 1 91 ? 24.250 11.290 23.545 1.00 17.10 201 ILE A O 1
ATOM 655 N N . SER A 1 92 ? 23.589 13.346 24.182 1.00 17.17 202 SER A N 1
ATOM 656 C CA . SER A 1 92 ? 24.753 14.012 23.607 1.00 18.30 202 SER A CA 1
ATOM 657 C C . SER A 1 92 ? 24.807 15.482 24.002 1.00 26.11 202 SER A C 1
ATOM 658 O O . SER A 1 92 ? 23.772 16.105 24.237 1.00 22.83 202 SER A O 1
ATOM 661 N N . THR A 1 93 ? 26.017 16.028 24.079 1.00 20.63 203 THR A N 1
ATOM 662 C CA . THR A 1 93 ? 26.199 17.437 24.408 1.00 19.41 203 THR A CA 1
ATOM 663 C C . THR A 1 93 ? 25.920 18.265 23.153 1.00 27.62 203 THR A C 1
ATOM 664 O O . THR A 1 93 ? 25.584 19.444 23.237 1.00 25.09 203 THR A O 1
ATOM 668 N N . ASN A 1 94 ? 26.063 17.640 21.988 1.00 19.30 204 ASN A N 1
ATOM 669 C CA . ASN A 1 94 ? 25.813 18.316 20.714 1.00 19.17 204 ASN A CA 1
ATOM 670 C C . ASN A 1 94 ? 25.140 17.312 19.784 1.00 21.28 204 ASN A C 1
ATOM 671 O O . ASN A 1 94 ? 25.780 16.715 18.918 1.00 22.42 204 ASN A O 1
ATOM 676 N N . ALA A 1 95 ? 23.839 17.136 19.982 1.00 20.86 205 ALA A N 1
ATOM 677 C CA . ALA A 1 95 ? 23.042 16.191 19.211 1.00 21.83 205 ALA A CA 1
ATOM 678 C C . ALA A 1 95 ? 23.040 16.438 17.709 1.00 18.88 205 ALA A C 1
ATOM 679 O O . ALA A 1 95 ? 22.761 15.521 16.929 1.00 18.82 205 ALA A O 1
ATOM 681 N N . LEU A 1 96 ? 23.352 17.664 17.301 1.00 19.20 206 LEU A N 1
ATOM 682 C CA . LEU A 1 96 ? 23.349 18.009 15.886 1.00 19.69 206 LEU A CA 1
ATOM 683 C C . LEU A 1 96 ? 24.719 17.992 15.217 1.00 16.98 206 LEU A C 1
ATOM 684 O O . LEU A 1 96 ? 24.852 18.407 14.066 1.00 23.15 206 LEU A O 1
ATOM 689 N N . LEU A 1 97 ? 25.738 17.524 15.933 1.00 17.85 207 LEU A N 1
ATOM 690 C CA . LEU A 1 97 ? 27.083 17.438 15.369 1.00 16.80 207 LEU A CA 1
ATOM 691 C C . LEU A 1 97 ? 27.251 15.987 14.923 1.00 17.34 207 LEU A C 1
ATOM 692 O O . LEU A 1 97 ? 27.376 15.089 15.748 1.00 17.08 207 LEU A O 1
ATOM 697 N N . PRO A 1 98 ? 27.247 15.739 13.607 1.00 17.47 208 PRO A N 1
ATOM 698 C CA . PRO A 1 98 ? 27.394 14.358 13.140 1.00 16.04 208 PRO A CA 1
ATOM 699 C C . PRO A 1 98 ? 28.779 13.758 13.312 1.00 21.61 208 PRO A C 1
ATOM 700 O O . PRO A 1 98 ? 29.754 14.465 13.572 1.00 19.84 208 PRO A O 1
ATOM 704 N N . ASP A 1 99 ? 28.851 12.438 13.197 1.00 16.22 209 ASP A N 1
ATOM 705 C CA . ASP A 1 99 ? 30.128 11.751 13.284 1.00 14.71 209 ASP A CA 1
ATOM 706 C C . ASP A 1 99 ? 30.658 11.795 11.853 1.00 16.26 209 ASP A C 1
ATOM 707 O O . ASP A 1 99 ? 29.962 11.397 10.921 1.00 14.91 209 ASP A O 1
ATOM 712 N N . PRO A 1 100 ? 31.888 12.300 11.660 1.00 16.17 210 PRO A N 1
ATOM 713 C CA . PRO A 1 100 ? 32.507 12.410 10.331 1.00 17.16 210 PRO A CA 1
ATOM 714 C C . PRO A 1 100 ? 32.677 11.114 9.539 1.00 20.09 210 PRO A C 1
ATOM 715 O O . PRO A 1 100 ? 32.462 11.092 8.328 1.00 23.37 210 PRO A O 1
ATOM 719 N N . TYR A 1 101 ? 33.062 10.044 10.224 1.00 15.75 211 TYR A N 1
ATOM 720 C CA . TYR A 1 101 ? 33.266 8.745 9.586 1.00 15.30 211 TYR A CA 1
ATOM 721 C C . TYR A 1 101 ? 31.929 8.207 9.072 1.00 19.01 211 TYR A C 1
ATOM 722 O O . TYR A 1 101 ? 31.817 7.732 7.939 1.00 15.05 211 TYR A O 1
ATOM 731 N N . GLU A 1 102 ? 30.912 8.287 9.920 1.00 11.94 212 GLU A N 1
ATOM 732 C CA . GLU A 1 102 ? 29.579 7.826 9.564 1.00 14.39 212 GLU A CA 1
ATOM 733 C C . GLU A 1 102 ? 28.961 8.681 8.448 1.00 18.03 212 GLU A C 1
ATOM 734 O O . GLU A 1 102 ? 28.336 8.156 7.526 1.00 14.84 212 GLU A O 1
ATOM 740 N N A SER A 1 103 ? 29.150 9.995 8.536 0.50 20.07 213 SER A N 1
ATOM 741 N N B SER A 1 103 ? 29.145 9.996 8.536 0.50 20.63 213 SER A N 1
ATOM 742 C CA A SER A 1 103 ? 28.603 10.923 7.550 0.50 19.63 213 SER A CA 1
ATOM 743 C CA B SER A 1 103 ? 28.585 10.915 7.547 0.50 20.98 213 SER A CA 1
ATOM 744 C C A SER A 1 103 ? 29.057 10.630 6.126 0.50 20.28 213 SER A C 1
ATOM 745 C C B SER A 1 103 ? 29.058 10.635 6.124 0.50 20.59 213 SER A C 1
ATOM 746 O O A SER A 1 103 ? 28.330 10.894 5.171 0.50 23.30 213 SER A O 1
ATOM 747 O O B SER A 1 103 ? 28.343 10.916 5.164 0.50 23.91 213 SER A O 1
ATOM 752 N N . GLU A 1 104 ? 30.259 10.083 5.986 1.00 16.79 214 GLU A N 1
ATOM 753 C CA . GLU A 1 104 ? 30.796 9.776 4.664 1.00 18.38 214 GLU A CA 1
ATOM 754 C C . GLU A 1 104 ? 30.382 8.400 4.163 1.00 22.53 214 GLU A C 1
ATOM 755 O O . GLU A 1 104 ? 30.661 8.042 3.016 1.00 20.83 214 GLU A O 1
ATOM 761 N N . ARG A 1 105 ? 29.697 7.634 5.006 1.00 16.16 215 ARG A N 1
ATOM 762 C CA . ARG A 1 105 ? 29.305 6.283 4.615 1.00 12.21 215 ARG A CA 1
ATOM 763 C C . ARG A 1 105 ? 27.821 5.968 4.546 1.00 17.65 215 ARG A C 1
ATOM 764 O O . ARG A 1 105 ? 27.422 5.058 3.822 1.00 17.55 215 ARG A O 1
ATOM 772 N N . VAL A 1 106 ? 26.998 6.707 5.280 1.00 13.87 216 VAL A N 1
ATOM 773 C CA . VAL A 1 106 ? 25.566 6.433 5.268 1.00 13.70 216 VAL A CA 1
ATOM 774 C C . VAL A 1 106 ? 24.716 7.694 5.270 1.00 14.45 216 VAL A C 1
ATOM 775 O O . VAL A 1 106 ? 25.183 8.774 5.641 1.00 15.54 216 VAL A O 1
ATOM 779 N N . TYR A 1 107 ? 23.465 7.540 4.845 1.00 15.22 217 TYR A N 1
ATOM 780 C CA . TYR A 1 107 ? 22.503 8.633 4.835 1.00 13.85 217 TYR A CA 1
ATOM 781 C C . TYR A 1 107 ? 21.111 8.072 5.088 1.00 17.52 217 TYR A C 1
ATOM 782 O O . TYR A 1 107 ? 20.863 6.882 4.892 1.00 16.90 217 TYR A O 1
ATOM 791 N N . VAL A 1 108 ? 20.211 8.932 5.551 1.00 14.10 218 VAL A N 1
ATOM 792 C CA . VAL A 1 108 ? 18.844 8.530 5.837 1.00 14.92 218 VAL A CA 1
ATOM 793 C C . VAL A 1 108 ? 17.926 8.982 4.708 1.00 17.55 218 VAL A C 1
ATOM 794 O O . VAL A 1 108 ? 18.075 10.084 4.179 1.00 20.82 218 VAL A O 1
ATOM 798 N N . ALA A 1 109 ? 16.988 8.119 4.338 1.00 17.34 219 ALA A N 1
ATOM 799 C CA . ALA A 1 109 ? 16.028 8.424 3.282 1.00 17.10 219 ALA A CA 1
ATOM 800 C C . ALA A 1 109 ? 14.827 7.504 3.462 1.00 20.89 219 ALA A C 1
ATOM 801 O O . ALA A 1 109 ? 14.810 6.669 4.364 1.00 20.75 219 ALA A O 1
ATOM 803 N N . GLU A 1 110 ? 13.813 7.650 2.617 1.00 22.42 220 GLU A N 1
ATOM 804 C CA . GLU A 1 110 ? 12.653 6.785 2.741 1.00 20.19 220 GLU A CA 1
ATOM 805 C C . GLU A 1 110 ? 13.093 5.352 2.463 1.00 19.56 220 GLU A C 1
ATOM 806 O O . GLU A 1 110 ? 13.818 5.093 1.505 1.00 22.58 220 GLU A O 1
ATOM 812 N N . SER A 1 111 ? 12.654 4.427 3.308 1.00 21.04 221 SER A N 1
ATOM 813 C CA . SER A 1 111 ? 13.012 3.023 3.157 1.00 19.47 221 SER A CA 1
ATOM 814 C C . SER A 1 111 ? 12.385 2.397 1.921 1.00 24.90 221 SER A C 1
ATOM 815 O O . SER A 1 111 ? 11.370 2.879 1.418 1.00 27.99 221 SER A O 1
ATOM 818 N N . LEU A 1 112 ? 13.000 1.323 1.434 1.00 27.82 222 LEU A N 1
ATOM 819 C CA . LEU A 1 112 ? 12.484 0.606 0.274 1.00 31.67 222 LEU A CA 1
ATOM 820 C C . LEU A 1 112 ? 11.493 -0.438 0.780 1.00 32.81 222 LEU A C 1
ATOM 821 O O . LEU A 1 112 ? 10.758 -1.050 0.005 1.00 33.57 222 LEU A O 1
ATOM 826 N N . ILE A 1 113 ? 11.487 -0.633 2.095 1.00 26.93 223 ILE A N 1
ATOM 827 C CA . ILE A 1 113 ? 10.589 -1.582 2.740 1.00 27.28 223 ILE A CA 1
ATOM 828 C C . ILE A 1 113 ? 9.247 -0.891 2.959 1.00 28.39 223 ILE A C 1
ATOM 829 O O . ILE A 1 113 ? 9.157 0.099 3.683 1.00 28.16 223 ILE A O 1
ATOM 834 N N . SER A 1 114 ? 8.208 -1.420 2.322 1.00 34.38 224 SER A N 1
ATOM 835 C CA . SER A 1 114 ? 6.870 -0.850 2.417 1.00 38.72 224 SER A CA 1
ATOM 836 C C . SER A 1 114 ? 6.416 -0.534 3.841 1.00 30.51 224 SER A C 1
ATOM 837 O O . SER A 1 114 ? 6.429 -1.398 4.717 1.00 36.33 224 SER A O 1
ATOM 840 N N . SER A 1 115 ? 6.023 0.719 4.055 1.00 31.12 225 SER A N 1
ATOM 841 C CA . SER A 1 115 ? 5.530 1.192 5.346 1.00 38.68 225 SER A CA 1
ATOM 842 C C . SER A 1 115 ? 6.527 1.119 6.499 1.00 35.88 225 SER A C 1
ATOM 843 O O . SER A 1 115 ? 6.131 1.140 7.663 1.00 36.29 225 SER A O 1
ATOM 846 N N . ALA A 1 116 ? 7.815 1.044 6.185 1.00 28.08 226 ALA A N 1
ATOM 847 C CA . ALA A 1 116 ? 8.834 0.966 7.228 1.00 28.51 226 ALA A CA 1
ATOM 848 C C . ALA A 1 116 ? 9.255 2.345 7.729 1.00 29.57 226 ALA A C 1
ATOM 849 O O . ALA A 1 116 ? 9.878 2.464 8.783 1.00 35.10 226 ALA A O 1
ATOM 851 N N . GLY A 1 117 ? 8.900 3.384 6.980 1.00 29.46 227 GLY A N 1
ATOM 852 C CA . GLY A 1 117 ? 9.270 4.735 7.368 1.00 24.96 227 GLY A CA 1
ATOM 853 C C . GLY A 1 117 ? 10.598 5.102 6.736 1.00 27.74 227 GLY A C 1
ATOM 854 O O . GLY A 1 117 ? 10.789 4.909 5.536 1.00 23.80 227 GLY A O 1
ATOM 855 N N . GLU A 1 118 ? 11.521 5.639 7.527 1.00 21.10 228 GLU A N 1
ATOM 856 C CA . GLU A 1 118 ? 12.828 5.991 6.987 1.00 20.43 228 GLU A CA 1
ATOM 857 C C . GLU A 1 118 ? 13.752 4.786 7.102 1.00 16.21 228 GLU A C 1
ATOM 858 O O . GLU A 1 118 ? 13.470 3.842 7.841 1.00 19.37 228 GLU A O 1
ATOM 864 N N . GLY A 1 119 ? 14.849 4.825 6.357 1.00 16.20 229 GLY A N 1
ATOM 865 C CA . GLY A 1 119 ? 15.814 3.745 6.393 1.00 16.91 229 GLY A CA 1
ATOM 866 C C . GLY A 1 119 ? 17.216 4.312 6.308 1.00 14.70 229 GLY A C 1
ATOM 867 O O . GLY A 1 119 ? 17.397 5.511 6.081 1.00 17.39 229 GLY A O 1
ATOM 868 N N . LEU A 1 120 ? 18.211 3.452 6.494 1.00 15.23 230 LEU A N 1
ATOM 869 C CA . LEU A 1 120 ? 19.611 3.860 6.436 1.00 12.79 230 LEU A CA 1
ATOM 870 C C . LEU A 1 120 ? 20.211 3.284 5.159 1.00 14.72 230 LEU A C 1
ATOM 871 O O . LEU A 1 120 ? 20.073 2.090 4.893 1.00 16.04 230 LEU A O 1
ATOM 876 N N . PHE A 1 121 ? 20.875 4.131 4.379 1.00 13.69 231 PHE A N 1
ATOM 877 C CA . PHE A 1 121 ? 21.474 3.712 3.112 1.00 13.80 231 PHE A CA 1
ATOM 878 C C . PHE A 1 121 ? 22.965 3.987 3.022 1.00 14.29 231 PHE A C 1
ATOM 879 O O . PHE A 1 121 ? 23.467 4.938 3.606 1.00 15.65 231 PHE A O 1
ATOM 887 N N . SER A 1 122 ? 23.668 3.159 2.258 1.00 14.73 232 SER A N 1
ATOM 888 C CA . SER A 1 122 ? 25.100 3.338 2.083 1.00 13.35 232 SER A CA 1
ATOM 889 C C . SER A 1 122 ? 25.378 4.405 1.035 1.00 13.38 232 SER A C 1
ATOM 890 O O . SER A 1 122 ? 24.625 4.551 0.077 1.00 14.92 232 SER A O 1
ATOM 893 N N . LYS A 1 123 ? 26.462 5.147 1.222 1.00 14.26 233 LYS A N 1
ATOM 894 C CA . LYS A 1 123 ? 26.849 6.171 0.259 1.00 15.05 233 LYS A CA 1
ATOM 895 C C . LYS A 1 123 ? 27.908 5.620 -0.684 1.00 20.53 233 LYS A C 1
ATOM 896 O O . LYS A 1 123 ? 28.172 6.201 -1.736 1.00 19.29 233 LYS A O 1
ATOM 902 N N . VAL A 1 124 ? 28.503 4.489 -0.311 1.00 16.40 234 VAL A N 1
ATOM 903 C CA . VAL A 1 124 ? 29.592 3.915 -1.092 1.00 14.28 234 VAL A CA 1
ATOM 904 C C . VAL A 1 124 ? 29.578 2.397 -1.179 1.00 20.36 234 VAL A C 1
ATOM 905 O O . VAL A 1 124 ? 28.944 1.712 -0.374 1.00 17.78 234 VAL A O 1
ATOM 909 N N . ALA A 1 125 ? 30.292 1.874 -2.167 1.00 17.22 235 ALA A N 1
ATOM 910 C CA . ALA A 1 125 ? 30.396 0.435 -2.321 1.00 18.72 235 ALA A CA 1
ATOM 911 C C . ALA A 1 125 ? 31.515 -0.001 -1.382 1.00 16.59 235 ALA A C 1
ATOM 912 O O . ALA A 1 125 ? 32.623 0.543 -1.428 1.00 20.16 235 ALA A O 1
ATOM 914 N N . VAL A 1 126 ? 31.218 -0.966 -0.517 1.00 13.95 236 VAL A N 1
ATOM 915 C CA . VAL A 1 126 ? 32.206 -1.473 0.427 1.00 14.65 236 VAL A CA 1
ATOM 916 C C . VAL A 1 126 ? 32.175 -2.992 0.462 1.00 14.46 236 VAL A C 1
ATOM 917 O O . VAL A 1 126 ? 31.203 -3.613 0.034 1.00 16.84 236 VAL A O 1
ATOM 921 N N . GLY A 1 127 ? 33.243 -3.580 0.986 1.00 16.01 237 GLY A N 1
ATOM 922 C CA . GLY A 1 127 ? 33.318 -5.025 1.080 1.00 17.53 237 GLY A CA 1
ATOM 923 C C . GLY A 1 127 ? 32.785 -5.528 2.409 1.00 19.72 237 GLY A C 1
ATOM 924 O O . GLY A 1 127 ? 32.276 -4.755 3.215 1.00 14.52 237 GLY A O 1
ATOM 925 N N . PRO A 1 128 ? 32.887 -6.834 2.667 1.00 16.89 238 PRO A N 1
ATOM 926 C CA . PRO A 1 128 ? 32.407 -7.424 3.919 1.00 14.70 238 PRO A CA 1
ATOM 927 C C . PRO A 1 128 ? 33.151 -6.889 5.147 1.00 13.77 238 PRO A C 1
ATOM 928 O O . PRO A 1 128 ? 34.277 -6.404 5.038 1.00 16.32 238 PRO A O 1
ATOM 932 N N A ASN A 1 129 ? 32.496 -6.980 6.303 0.50 14.49 239 ASN A N 1
ATOM 933 N N B ASN A 1 129 ? 32.508 -6.982 6.307 0.50 14.55 239 ASN A N 1
ATOM 934 C CA A ASN A 1 129 ? 33.057 -6.562 7.585 0.50 14.85 239 ASN A CA 1
ATOM 935 C CA B ASN A 1 129 ? 33.107 -6.566 7.570 0.50 14.25 239 ASN A CA 1
ATOM 936 C C A ASN A 1 129 ? 33.401 -5.082 7.715 0.50 15.89 239 ASN A C 1
ATOM 937 C C B ASN A 1 129 ? 33.449 -5.080 7.671 0.50 16.54 239 ASN A C 1
ATOM 938 O O A ASN A 1 129 ? 34.299 -4.717 8.469 0.50 13.43 239 ASN A O 1
ATOM 939 O O B ASN A 1 129 ? 34.396 -4.706 8.360 0.50 19.75 239 ASN A O 1
ATOM 948 N N . THR A 1 130 ? 32.676 -4.230 7.000 1.00 14.05 240 THR A N 1
ATOM 949 C CA . THR A 1 130 ? 32.937 -2.793 7.049 1.00 14.41 240 THR A CA 1
ATOM 950 C C . THR A 1 130 ? 32.035 -2.069 8.049 1.00 13.82 240 THR A C 1
ATOM 951 O O . THR A 1 130 ? 30.817 -2.207 7.997 1.00 11.68 240 THR A O 1
ATOM 955 N N . VAL A 1 131 ? 32.636 -1.307 8.963 1.00 14.12 241 VAL A N 1
ATOM 956 C CA . VAL A 1 131 ? 31.852 -0.544 9.934 1.00 11.75 241 VAL A CA 1
ATOM 957 C C . VAL A 1 131 ? 31.250 0.623 9.161 1.00 14.56 241 VAL A C 1
ATOM 958 O O . VAL A 1 131 ? 31.974 1.378 8.508 1.00 13.89 241 VAL A O 1
ATOM 962 N N . MET A 1 132 ? 29.930 0.780 9.247 1.00 12.76 242 MET A N 1
ATOM 963 C CA . MET A 1 132 ? 29.239 1.823 8.495 1.00 12.63 242 MET A CA 1
ATOM 964 C C . MET A 1 132 ? 28.563 2.908 9.317 1.00 15.74 242 MET A C 1
ATOM 965 O O . MET A 1 132 ? 28.532 4.071 8.917 1.00 15.91 242 MET A O 1
ATOM 970 N N . SER A 1 133 ? 28.023 2.529 10.468 1.00 13.55 243 SER A N 1
ATOM 971 C CA . SER A 1 133 ? 27.284 3.474 11.284 1.00 11.03 243 SER A CA 1
ATOM 972 C C . SER A 1 133 ? 27.442 3.160 12.768 1.00 13.31 243 SER A C 1
ATOM 973 O O . SER A 1 133 ? 27.869 2.070 13.140 1.00 13.78 243 SER A O 1
ATOM 976 N N . PHE A 1 134 ? 27.096 4.124 13.611 1.00 11.81 244 PHE A N 1
ATOM 977 C CA . PHE A 1 134 ? 27.205 3.943 15.048 1.00 11.93 244 PHE A CA 1
ATOM 978 C C . PHE A 1 134 ? 25.842 4.000 15.704 1.00 11.59 244 PHE A C 1
ATOM 979 O O . PHE A 1 134 ? 24.966 4.759 15.280 1.00 13.98 244 PHE A O 1
ATOM 987 N N . TYR A 1 135 ? 25.665 3.181 16.737 1.00 11.74 245 TYR A N 1
ATOM 988 C CA . TYR A 1 135 ? 24.407 3.134 17.459 1.00 12.04 245 TYR A CA 1
ATOM 989 C C . TYR A 1 135 ? 24.611 3.657 18.873 1.00 12.77 245 TYR A C 1
ATOM 990 O O . TYR A 1 135 ? 24.848 2.889 19.808 1.00 14.43 245 TYR A O 1
ATOM 999 N N . ASN A 1 136 ? 24.556 4.975 19.010 1.00 14.59 246 ASN A N 1
ATOM 1000 C CA . ASN A 1 136 ? 24.680 5.612 20.311 1.00 13.27 246 ASN A CA 1
ATOM 1001 C C . ASN A 1 136 ? 23.260 5.903 20.783 1.00 15.18 246 ASN A C 1
ATOM 1002 O O . ASN A 1 136 ? 22.320 5.890 19.990 1.00 15.87 246 ASN A O 1
ATOM 1007 N N . GLY A 1 137 ? 23.111 6.166 22.074 1.00 13.83 247 GLY A N 1
ATOM 1008 C CA . GLY A 1 137 ? 21.807 6.483 22.626 1.00 13.73 247 GLY A CA 1
ATOM 1009 C C . GLY A 1 137 ? 21.960 6.632 24.124 1.00 15.99 247 GLY A C 1
ATOM 1010 O O . GLY A 1 137 ? 23.075 6.530 24.636 1.00 17.60 247 GLY A O 1
ATOM 1011 N N . VAL A 1 138 ? 20.864 6.897 24.828 1.00 17.11 248 VAL A N 1
ATOM 1012 C CA . VAL A 1 138 ? 20.936 7.012 26.279 1.00 18.13 248 VAL A CA 1
ATOM 1013 C C . VAL A 1 138 ? 21.089 5.596 26.813 1.00 17.92 248 VAL A C 1
ATOM 1014 O O . VAL A 1 138 ? 20.773 4.627 26.118 1.00 18.39 248 VAL A O 1
ATOM 1018 N N . ARG A 1 139 ? 21.578 5.475 28.043 1.00 17.89 249 ARG A N 1
ATOM 1019 C CA . ARG A 1 139 ? 21.800 4.175 28.660 1.00 19.64 249 ARG A CA 1
ATOM 1020 C C . ARG A 1 139 ? 20.825 3.915 29.794 1.00 22.76 249 ARG A C 1
ATOM 1021 O O . ARG A 1 139 ? 20.798 4.650 30.781 1.00 19.85 249 ARG A O 1
ATOM 1029 N N . ILE A 1 140 ? 20.027 2.863 29.642 1.00 18.97 250 ILE A N 1
ATOM 1030 C CA . ILE A 1 140 ? 19.043 2.493 30.647 1.00 20.23 250 ILE A CA 1
ATOM 1031 C C . ILE A 1 140 ? 19.099 0.995 30.933 1.00 22.22 250 ILE A C 1
ATOM 1032 O O . ILE A 1 140 ? 19.776 0.243 30.231 1.00 23.77 250 ILE A O 1
ATOM 1037 N N . THR A 1 141 ? 18.385 0.562 31.967 1.00 21.53 251 THR A N 1
ATOM 1038 C CA . THR A 1 141 ? 18.390 -0.844 32.346 1.00 21.66 251 THR A CA 1
ATOM 1039 C C . THR A 1 141 ? 17.395 -1.704 31.582 1.00 21.25 251 THR A C 1
ATOM 1040 O O . THR A 1 141 ? 16.422 -1.206 31.013 1.00 23.92 251 THR A O 1
ATOM 1044 N N . HIS A 1 142 ? 17.651 -3.008 31.582 1.00 21.07 252 HIS A N 1
ATOM 1045 C CA . HIS A 1 142 ? 16.778 -3.964 30.924 1.00 20.34 252 HIS A CA 1
ATOM 1046 C C . HIS A 1 142 ? 15.437 -3.989 31.648 1.00 24.98 252 HIS A C 1
ATOM 1047 O O . HIS A 1 142 ? 14.393 -4.173 31.029 1.00 23.79 252 HIS A O 1
ATOM 1054 N N . GLN A 1 143 ? 15.470 -3.797 32.963 1.00 28.53 253 GLN A N 1
ATOM 1055 C CA . GLN A 1 143 ? 14.239 -3.807 33.741 1.00 31.52 253 GLN A CA 1
ATOM 1056 C C . GLN A 1 143 ? 13.315 -2.678 33.290 1.00 34.17 253 GLN A C 1
ATOM 1057 O O . GLN A 1 143 ? 12.117 -2.884 3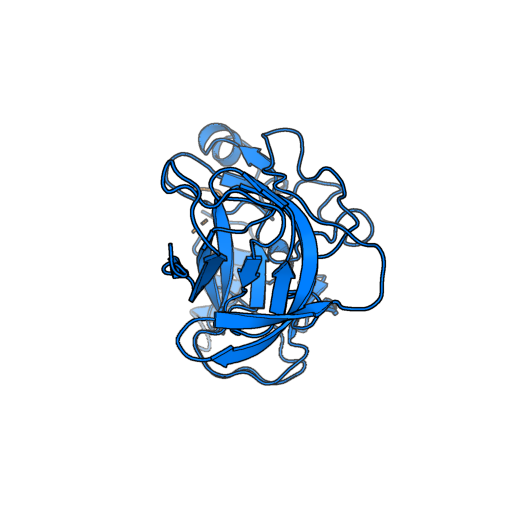3.113 1.00 29.46 253 GLN A O 1
ATOM 1063 N N . GLU A 1 144 ? 13.875 -1.489 33.089 1.00 26.43 254 GLU A N 1
ATOM 1064 C CA . GLU A 1 144 ? 13.076 -0.351 32.650 1.00 27.30 254 GLU A CA 1
ATOM 1065 C C . GLU A 1 144 ? 12.471 -0.605 31.270 1.00 32.39 254 GLU A C 1
ATOM 1066 O O . GLU A 1 144 ? 11.296 -0.325 31.035 1.00 30.03 254 GLU A O 1
ATOM 1072 N N . VAL A 1 145 ? 13.278 -1.141 30.361 1.00 21.18 255 VAL A N 1
ATOM 1073 C CA . VAL A 1 145 ? 12.823 -1.424 29.005 1.00 22.21 255 VAL A CA 1
ATOM 1074 C C . VAL A 1 145 ? 11.793 -2.545 28.910 1.00 29.82 255 VAL A C 1
ATOM 1075 O O . VAL A 1 145 ? 10.736 -2.375 28.305 1.00 27.23 255 VAL A O 1
ATOM 1079 N N . ASP A 1 146 ? 12.104 -3.693 29.503 1.00 31.90 256 ASP A N 1
ATOM 1080 C CA . ASP A 1 146 ? 11.202 -4.838 29.442 1.00 36.28 256 ASP A CA 1
ATOM 1081 C C . ASP A 1 146 ? 9.913 -4.651 30.233 1.00 43.65 256 ASP A C 1
ATOM 1082 O O . ASP A 1 146 ? 8.981 -5.444 30.101 1.00 47.31 256 ASP A O 1
ATOM 1087 N N . SER A 1 147 ? 9.853 -3.603 31.047 1.00 36.70 257 SER A N 1
ATOM 1088 C CA . SER A 1 147 ? 8.664 -3.348 31.851 1.00 48.90 257 SER A CA 1
ATOM 1089 C C . SER A 1 147 ? 7.719 -2.324 31.229 1.00 54.68 257 SER A C 1
ATOM 1090 O O . SER A 1 147 ? 6.663 -2.034 31.791 1.00 53.75 257 SER A O 1
ATOM 1093 N N . ARG A 1 148 ? 8.086 -1.780 30.071 1.00 42.77 258 ARG A N 1
ATOM 1094 C CA . ARG A 1 148 ? 7.237 -0.792 29.411 1.00 34.81 258 ARG A CA 1
ATOM 1095 C C . ARG A 1 148 ? 6.694 -1.290 28.073 1.00 44.38 258 ARG A C 1
ATOM 1096 O O . ARG A 1 148 ? 7.160 -2.295 27.535 1.00 39.41 258 ARG A O 1
ATOM 1104 N N . ASP A 1 149 ? 5.703 -0.577 27.543 1.00 40.63 259 ASP A N 1
ATOM 1105 C CA . ASP A 1 149 ? 5.063 -0.940 26.281 1.00 40.05 259 ASP A CA 1
ATOM 1106 C C . ASP A 1 149 ? 6.006 -0.891 25.078 1.00 46.86 259 ASP A C 1
ATOM 1107 O O . ASP A 1 149 ? 6.881 -0.027 24.997 1.00 41.55 259 ASP A O 1
ATOM 1112 N N . TRP A 1 150 ? 5.812 -1.823 24.146 1.00 38.70 260 TRP A N 1
ATOM 1113 C CA . TRP A 1 150 ? 6.626 -1.905 22.933 1.00 45.25 260 TRP A CA 1
ATOM 1114 C C . TRP A 1 150 ? 6.630 -0.604 22.142 1.00 48.77 260 TRP A C 1
ATOM 1115 O O . TRP A 1 150 ? 7.574 -0.321 21.402 1.00 39.14 260 TRP A O 1
ATOM 1126 N N . ALA A 1 151 ? 5.566 0.178 22.283 1.00 35.70 261 ALA A N 1
ATOM 1127 C CA . ALA A 1 151 ? 5.458 1.442 21.571 1.00 37.65 261 ALA A CA 1
ATOM 1128 C C . ALA A 1 151 ? 6.625 2.357 21.919 1.00 28.06 261 ALA A C 1
ATOM 1129 O O . ALA A 1 151 ? 6.956 3.268 21.162 1.00 40.98 261 ALA A O 1
ATOM 1131 N N . LEU A 1 152 ? 7.248 2.105 23.067 1.00 31.26 262 LEU A N 1
ATOM 1132 C CA . LEU A 1 152 ? 8.374 2.913 23.526 1.00 30.67 262 LEU A CA 1
ATOM 1133 C C . LEU A 1 152 ? 9.716 2.224 23.310 1.00 27.20 262 LEU A C 1
ATOM 1134 O O . LEU A 1 152 ? 10.764 2.794 23.619 1.00 28.43 262 LEU A O 1
ATOM 1139 N N . ASN A 1 153 ? 9.689 1.008 22.776 1.00 24.66 263 ASN A N 1
ATOM 1140 C CA . ASN A 1 153 ? 10.924 0.261 22.565 1.00 25.32 263 ASN A CA 1
ATOM 1141 C C . ASN A 1 153 ? 11.275 -0.004 21.108 1.00 22.90 263 ASN A C 1
ATOM 1142 O O . ASN A 1 153 ? 11.848 -1.043 20.776 1.00 26.10 263 ASN A O 1
ATOM 1147 N N . GLY A 1 154 ? 10.943 0.942 20.238 1.00 19.86 264 GLY A N 1
ATOM 1148 C CA . GLY A 1 154 ? 11.249 0.767 18.833 1.00 18.69 264 GLY A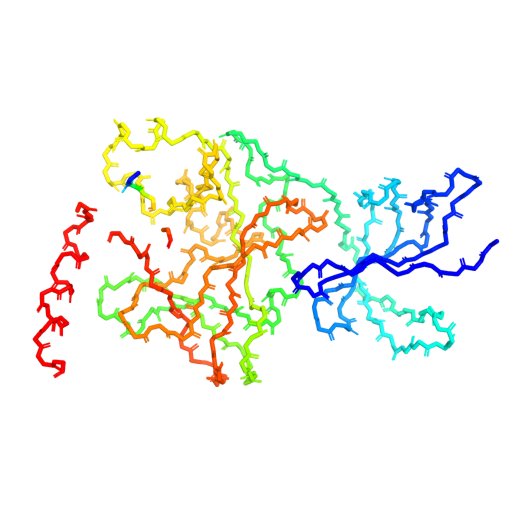 CA 1
ATOM 1149 C C . GLY A 1 154 ? 12.735 0.898 18.549 1.00 21.16 264 GLY A C 1
ATOM 1150 O O . GLY A 1 154 ? 13.243 0.279 17.612 1.00 22.17 264 GLY A O 1
ATOM 1151 N N . ASN A 1 155 ? 13.436 1.684 19.364 1.00 22.82 265 ASN A N 1
ATOM 1152 C CA . ASN A 1 155 ? 14.870 1.902 19.165 1.00 19.59 265 ASN A CA 1
ATOM 1153 C C . ASN A 1 155 ? 15.791 1.312 20.228 1.00 21.36 265 ASN A C 1
ATOM 1154 O O . ASN A 1 155 ? 16.985 1.606 20.244 1.00 21.98 265 ASN A O 1
ATOM 1159 N N . THR A 1 156 ? 15.255 0.488 21.118 1.00 16.34 266 THR A N 1
ATOM 1160 C CA . THR A 1 156 ? 16.092 -0.110 22.154 1.00 16.20 266 THR A CA 1
ATOM 1161 C C . THR A 1 156 ? 16.996 -1.211 21.595 1.00 21.03 266 THR A C 1
ATOM 1162 O O . THR A 1 156 ? 16.559 -2.052 20.809 1.00 21.15 266 THR A O 1
ATOM 1166 N N . LEU A 1 157 ? 18.260 -1.190 22.008 1.00 15.56 267 LEU A N 1
ATOM 1167 C CA . LEU A 1 157 ? 19.249 -2.175 21.577 1.0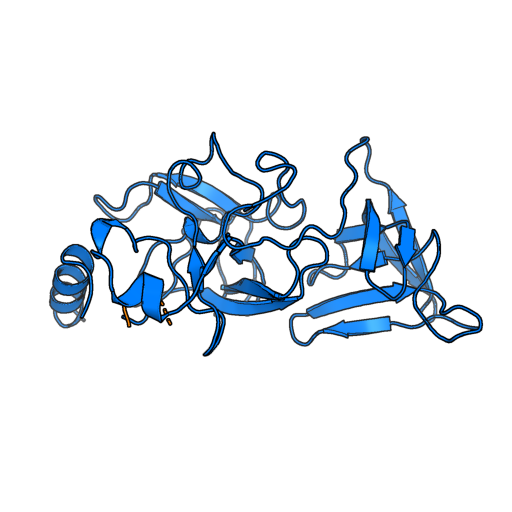0 15.72 267 LEU A CA 1
ATOM 1168 C C . LEU A 1 157 ? 20.096 -2.567 22.776 1.00 15.99 267 LEU A C 1
ATOM 1169 O O . LEU A 1 157 ? 20.687 -1.711 23.427 1.00 17.93 267 LEU A O 1
ATOM 1174 N N A SER A 1 158 ? 20.152 -3.861 23.066 0.50 15.74 268 SER A N 1
ATOM 1175 N N B SER A 1 158 ? 20.154 -3.862 23.063 0.50 18.12 268 SER A N 1
ATOM 1176 C CA A SER A 1 158 ? 20.939 -4.347 24.191 0.50 18.87 268 SER A CA 1
ATOM 1177 C CA B SER A 1 158 ? 20.939 -4.355 24.186 0.50 20.29 268 SER A CA 1
ATOM 1178 C C A SER A 1 158 ? 22.426 -4.176 23.908 0.50 20.03 268 SER A C 1
ATOM 1179 C C B SER A 1 158 ? 22.430 -4.185 23.910 0.50 21.74 268 SER A C 1
ATOM 1180 O O A SER A 1 158 ? 22.914 -4.597 22.859 0.50 16.89 268 SER A O 1
ATOM 1181 O O B SER A 1 158 ? 22.925 -4.616 22.870 0.50 22.78 268 SER A O 1
ATOM 1186 N N . LEU A 1 159 ? 23.137 -3.549 24.841 1.00 16.48 269 LEU A N 1
ATOM 1187 C CA . LEU A 1 159 ? 24.580 -3.339 24.701 1.00 15.99 269 LEU A CA 1
ATOM 1188 C C . LEU A 1 159 ? 25.275 -4.530 25.348 1.00 20.10 269 LEU A C 1
ATOM 1189 O O . LEU A 1 159 ? 26.240 -5.075 24.813 1.00 22.34 269 LEU A O 1
ATOM 1194 N N . ASP A 1 160 ? 24.769 -4.917 26.513 1.00 19.82 270 ASP A N 1
ATOM 1195 C CA . ASP A 1 160 ? 25.284 -6.058 27.259 1.00 21.86 270 ASP A CA 1
ATOM 1196 C C . ASP A 1 160 ? 24.214 -6.500 28.254 1.00 27.85 270 ASP A C 1
ATOM 1197 O O . ASP A 1 160 ? 23.060 -6.087 28.147 1.00 22.56 270 ASP A O 1
ATOM 1202 N N . GLU A 1 161 ? 24.588 -7.333 29.218 1.00 29.87 271 GLU A N 1
ATOM 1203 C CA . GLU A 1 161 ? 23.631 -7.830 30.203 1.00 34.22 271 GLU A CA 1
ATOM 1204 C C . GLU A 1 161 ? 23.150 -6.762 31.182 1.00 33.82 271 GLU A C 1
ATOM 1205 O O . GLU A 1 161 ? 22.141 -6.945 31.865 1.00 30.32 271 GLU A O 1
ATOM 1211 N N . GLU A 1 162 ? 23.860 -5.643 31.238 1.00 25.66 272 GLU A N 1
ATOM 1212 C CA . GLU A 1 162 ? 23.517 -4.578 32.172 1.00 27.18 272 GLU A CA 1
ATOM 1213 C C . GLU A 1 162 ? 22.959 -3.306 31.554 1.00 30.28 272 GLU A C 1
ATOM 1214 O O . GLU A 1 162 ? 22.273 -2.539 32.228 1.00 24.42 272 GLU A O 1
ATOM 1220 N N . THR A 1 163 ? 23.242 -3.080 30.276 1.00 21.09 273 THR A N 1
ATOM 1221 C CA . THR A 1 163 ? 22.818 -1.843 29.641 1.00 20.26 273 THR A CA 1
ATOM 1222 C C . THR A 1 163 ? 22.061 -1.965 28.326 1.00 17.98 273 THR A C 1
ATOM 1223 O O . THR A 1 163 ? 22.385 -2.796 27.479 1.00 18.91 273 THR A O 1
ATOM 1227 N N . VAL A 1 164 ? 21.051 -1.117 28.177 1.00 17.18 274 VAL A N 1
ATOM 1228 C CA . VAL A 1 164 ? 20.258 -1.044 26.955 1.00 16.58 274 VAL A CA 1
ATOM 1229 C C . VAL A 1 164 ? 20.460 0.361 26.395 1.00 14.93 274 VAL A C 1
ATOM 1230 O O . VAL A 1 164 ? 20.392 1.347 27.131 1.00 19.12 274 VAL A O 1
ATOM 1234 N N . ILE A 1 165 ? 20.734 0.454 25.098 1.00 14.43 275 ILE A N 1
ATOM 1235 C CA . ILE A 1 165 ? 20.919 1.752 24.453 1.00 14.38 275 ILE A CA 1
ATOM 1236 C C . ILE A 1 165 ? 19.587 2.124 23.811 1.00 18.86 275 ILE A C 1
ATOM 1237 O O . ILE A 1 165 ? 18.954 1.288 23.172 1.00 18.62 275 ILE A O 1
ATOM 1242 N N . ASP A 1 166 ? 19.159 3.370 23.978 1.00 16.05 276 ASP A N 1
ATOM 1243 C CA . ASP A 1 166 ? 17.895 3.797 23.396 1.00 16.41 276 ASP A CA 1
ATOM 1244 C C . ASP A 1 166 ? 17.986 5.183 22.769 1.00 16.18 276 ASP A C 1
ATOM 1245 O O . ASP A 1 166 ? 18.804 6.009 23.175 1.00 18.21 276 ASP A O 1
ATOM 1250 N N . VAL A 1 167 ? 17.159 5.413 21.753 1.00 15.03 277 VAL A N 1
ATOM 1251 C CA . VAL A 1 167 ? 17.084 6.707 21.084 1.00 16.48 277 VAL A CA 1
ATOM 1252 C C . VAL A 1 167 ? 15.604 7.063 21.193 1.00 18.25 277 VAL A C 1
ATOM 1253 O O . VAL A 1 167 ? 14.820 6.837 20.267 1.00 20.14 277 VAL A O 1
ATOM 1257 N N . PRO A 1 168 ? 15.205 7.613 22.347 1.00 19.64 278 PRO A N 1
ATOM 1258 C CA . PRO A 1 168 ? 13.823 8.006 22.632 1.00 22.32 278 PRO A CA 1
ATOM 1259 C C . PRO A 1 168 ? 13.382 9.280 21.935 1.00 24.20 278 PRO A C 1
ATOM 1260 O O . PRO A 1 168 ? 14.205 10.062 21.462 1.00 23.99 278 PRO A O 1
ATOM 1264 N N . GLU A 1 169 ? 12.071 9.480 21.873 1.00 24.05 279 GLU A N 1
ATOM 1265 C CA . GLU A 1 169 ? 11.526 10.681 21.260 1.00 25.37 279 GLU A CA 1
ATOM 1266 C C . GLU A 1 169 ? 12.066 11.860 22.056 1.00 25.98 279 GLU A C 1
ATOM 1267 O O . GLU A 1 169 ? 12.239 11.767 23.270 1.00 34.35 279 GLU A O 1
ATOM 1273 N N . PRO A 1 170 ? 12.334 12.990 21.387 1.00 26.95 280 PRO A N 1
ATOM 1274 C CA . PRO A 1 170 ? 12.162 13.223 19.951 1.00 30.47 280 PRO A CA 1
ATOM 1275 C C . PRO A 1 170 ? 13.457 12.978 19.179 1.00 28.37 280 PRO A C 1
ATOM 1276 O O . PRO A 1 170 ? 13.576 13.359 18.016 1.00 23.33 280 PRO A O 1
ATOM 1280 N N . TYR A 1 171 ? 14.426 12.340 19.828 1.00 22.14 281 TYR A N 1
ATOM 1281 C CA . TYR A 1 171 ? 15.709 12.087 19.189 1.00 20.90 281 TYR A CA 1
ATOM 1282 C C . TYR A 1 171 ? 15.667 11.088 18.038 1.00 23.62 281 TYR A C 1
ATOM 1283 O O . TYR A 1 171 ? 16.660 10.925 17.327 1.00 21.11 281 TYR A O 1
ATOM 1292 N N . ASN A 1 172 ? 14.531 10.422 17.846 1.00 20.53 282 ASN A N 1
ATOM 1293 C CA . ASN A 1 172 ? 14.414 9.471 16.744 1.00 18.56 282 ASN A CA 1
ATOM 1294 C C . ASN A 1 172 ? 14.193 10.218 15.430 1.00 18.77 282 ASN A C 1
ATOM 1295 O O . ASN A 1 172 ? 14.072 9.609 14.365 1.00 20.15 282 ASN A O 1
ATOM 1300 N N . HIS A 1 173 ? 14.143 11.546 15.519 1.00 21.10 283 HIS A N 1
ATOM 1301 C CA . HIS A 1 173 ? 13.973 12.405 14.348 1.00 21.98 283 HIS A CA 1
ATOM 1302 C C . HIS A 1 173 ? 15.345 12.975 14.006 1.00 18.71 283 HIS A C 1
ATOM 1303 O O . HIS A 1 173 ? 16.026 13.524 14.872 1.00 23.27 283 HIS A O 1
ATOM 1310 N N . VAL A 1 174 ? 15.754 12.848 12.749 1.00 19.68 284 VAL A N 1
ATOM 1311 C CA . VAL A 1 174 ? 17.064 13.339 12.332 1.00 19.46 284 VAL A CA 1
ATOM 1312 C C . VAL A 1 174 ? 17.246 14.837 12.560 1.00 25.89 284 VAL A C 1
ATOM 1313 O O . VAL A 1 174 ? 18.359 15.302 12.809 1.00 24.21 284 VAL A O 1
ATOM 1317 N N . SER A 1 175 ? 16.155 15.594 12.485 1.00 20.64 285 SER A N 1
ATOM 1318 C CA . SER A 1 175 ? 16.235 17.034 12.691 1.00 28.83 285 SER A CA 1
ATOM 1319 C C . SER A 1 175 ? 16.555 17.370 14.149 1.00 31.10 285 SER A C 1
ATOM 1320 O O . SER A 1 175 ? 16.972 18.486 14.456 1.00 28.25 285 SER A O 1
ATOM 1323 N N . LYS A 1 176 ? 16.368 16.397 15.038 1.00 22.01 286 LYS A N 1
ATOM 1324 C CA . LYS A 1 176 ? 16.626 16.591 16.461 1.00 21.95 286 LYS A CA 1
ATOM 1325 C C . LYS A 1 176 ? 17.906 15.903 16.926 1.00 23.86 286 LYS A C 1
ATOM 1326 O O . LYS A 1 176 ? 18.491 16.287 17.936 1.00 19.39 286 LYS A O 1
ATOM 1332 N N . TYR A 1 177 ? 18.336 14.883 16.194 1.00 20.19 287 TYR A N 1
ATOM 1333 C CA . TYR A 1 177 ? 19.539 14.149 16.570 1.00 17.19 287 TYR A CA 1
ATOM 1334 C C . TYR A 1 177 ? 20.175 13.452 15.370 1.00 14.55 287 TYR A C 1
ATOM 1335 O O . TYR A 1 177 ? 19.537 12.640 14.698 1.00 18.80 287 TYR A O 1
ATOM 1344 N N . CYS A 1 178 ? 21.436 13.770 15.104 1.00 16.87 288 CYS A N 1
ATOM 1345 C CA . CYS A 1 178 ? 22.136 13.133 14.000 1.00 18.44 288 CYS A CA 1
ATOM 1346 C C . CYS A 1 178 ? 23.583 12.815 14.361 1.00 18.29 288 CYS A C 1
ATOM 1347 O O . CYS A 1 178 ? 24.404 12.560 13.482 1.00 17.50 288 CYS A O 1
ATOM 1350 N N . ALA A 1 179 ? 23.896 12.825 15.656 1.00 14.23 289 ALA A N 1
ATOM 1351 C CA . ALA A 1 179 ? 25.253 12.521 16.103 1.00 13.83 289 ALA A CA 1
ATOM 1352 C C . ALA A 1 179 ? 25.619 11.102 15.673 1.00 17.29 289 ALA A C 1
ATOM 1353 O O . ALA A 1 179 ? 26.781 10.802 15.398 1.00 16.51 289 ALA A O 1
ATOM 1355 N N . SER A 1 180 ? 24.615 10.231 15.628 1.00 16.62 290 SER A N 1
ATOM 1356 C CA . SER A 1 180 ? 24.798 8.846 15.194 1.00 14.54 290 SER A CA 1
ATOM 1357 C C . SER A 1 180 ? 23.504 8.471 14.481 1.00 15.16 290 SER A C 1
ATOM 1358 O O . SER A 1 180 ? 22.458 9.079 14.729 1.00 14.41 290 SER A O 1
ATOM 1361 N N . LEU A 1 181 ? 23.561 7.476 13.598 1.00 11.93 291 LEU A N 1
ATOM 1362 C CA . LEU A 1 181 ? 22.378 7.110 12.827 1.00 12.57 291 LEU A CA 1
ATOM 1363 C C . LEU A 1 181 ? 22.024 5.627 12.816 1.00 13.72 291 LEU A C 1
ATOM 1364 O O . LEU A 1 181 ? 21.136 5.214 12.074 1.00 14.58 291 LEU A O 1
ATOM 1369 N N . GLY A 1 182 ? 22.710 4.831 13.632 1.00 11.29 292 GLY A N 1
ATOM 1370 C CA . GLY A 1 182 ? 22.463 3.398 13.660 1.00 12.42 292 GLY A CA 1
ATOM 1371 C C . GLY A 1 182 ? 21.030 2.953 13.903 1.00 11.70 292 GLY A C 1
ATOM 1372 O O . GLY A 1 182 ? 20.619 1.886 13.441 1.00 13.15 292 GLY A O 1
ATOM 1373 N N . HIS A 1 183 ? 20.275 3.763 14.635 1.00 12.63 293 HIS A N 1
ATOM 1374 C CA . HIS A 1 183 ? 18.891 3.445 14.951 1.00 13.28 293 HIS A CA 1
ATOM 1375 C C . HIS A 1 183 ? 17.966 3.555 13.742 1.00 17.38 293 HIS A C 1
ATOM 1376 O O . HIS A 1 183 ? 16.798 3.179 13.824 1.00 18.63 293 HIS A O 1
ATOM 1383 N N . LYS A 1 184 ? 18.481 4.068 12.627 1.00 12.53 294 LYS A N 1
ATOM 1384 C CA . LYS A 1 184 ? 17.661 4.222 11.428 1.00 14.11 294 LYS A CA 1
ATOM 1385 C C . LYS A 1 184 ? 17.672 3.001 10.503 1.00 16.92 294 LYS A C 1
ATOM 1386 O O . LYS A 1 184 ? 16.915 2.948 9.532 1.00 16.90 294 LYS A O 1
ATOM 1392 N N . ALA A 1 185 ? 18.519 2.017 10.799 1.00 14.33 295 ALA A N 1
ATOM 1393 C CA . ALA A 1 185 ? 18.572 0.814 9.974 1.00 17.26 295 ALA A CA 1
ATOM 1394 C C . ALA A 1 185 ? 17.376 -0.078 10.307 1.00 14.59 295 ALA A C 1
ATOM 1395 O O . ALA A 1 185 ? 17.128 -0.394 11.471 1.00 16.65 295 ALA A O 1
ATOM 1397 N N . ASN A 1 186 ? 16.631 -0.472 9.281 1.00 13.71 296 ASN A N 1
ATOM 1398 C CA . ASN A 1 186 ? 15.468 -1.320 9.470 1.00 14.82 296 ASN A CA 1
ATOM 1399 C C . ASN A 1 186 ? 15.824 -2.795 9.570 1.00 18.63 296 ASN A C 1
ATOM 1400 O O . ASN A 1 186 ? 16.962 -3.200 9.326 1.00 16.24 296 ASN A O 1
ATOM 1405 N N . HIS A 1 187 ? 14.821 -3.587 9.933 1.00 19.13 297 HIS A N 1
ATOM 1406 C CA . HIS A 1 187 ? 14.963 -5.026 10.089 1.00 20.42 297 HIS A CA 1
ATOM 1407 C C . HIS A 1 187 ? 14.757 -5.805 8.796 1.00 16.56 297 HIS A C 1
ATOM 1408 O O . HIS A 1 187 ? 14.012 -5.390 7.909 1.00 21.07 297 HIS A O 1
ATOM 1415 N N . SER A 1 188 ? 15.431 -6.945 8.713 1.00 18.61 298 SER A N 1
ATOM 1416 C CA . SER A 1 188 ? 15.304 -7.853 7.583 1.00 19.89 298 SER A CA 1
ATOM 1417 C C . SER A 1 188 ? 15.740 -9.233 8.035 1.00 17.12 298 SER A C 1
ATOM 1418 O O . SER A 1 188 ? 16.674 -9.369 8.825 1.00 19.22 298 SER A O 1
ATOM 1421 N N . PHE A 1 189 ? 15.056 -10.261 7.545 1.00 22.68 299 PHE A N 1
ATOM 1422 C CA . PHE A 1 189 ? 15.424 -11.620 7.902 1.00 23.03 299 PHE A CA 1
ATOM 1423 C C . PHE A 1 189 ? 16.552 -12.095 6.993 1.00 22.43 299 PHE A C 1
ATOM 1424 O O . PHE A 1 189 ? 17.080 -13.194 7.160 1.00 29.07 299 PHE A O 1
ATOM 1432 N N . THR A 1 190 ? 16.913 -11.247 6.032 1.00 21.96 300 THR A N 1
ATOM 1433 C CA . THR A 1 190 ? 18.022 -11.507 5.111 1.00 21.36 300 THR A CA 1
ATOM 1434 C C . THR A 1 190 ? 18.837 -10.210 5.133 1.00 20.11 300 THR A C 1
ATOM 1435 O O . THR A 1 190 ? 18.995 -9.534 4.117 1.00 18.53 300 THR A O 1
ATOM 1439 N N . PRO A 1 191 ? 19.373 -9.854 6.311 1.00 18.24 301 PRO A N 1
ATOM 1440 C CA . PRO A 1 191 ? 20.166 -8.637 6.508 1.00 19.00 301 PRO A CA 1
ATOM 1441 C C . PRO A 1 191 ? 21.534 -8.613 5.844 1.00 17.39 301 PRO A C 1
ATOM 1442 O O . PRO A 1 191 ? 22.147 -9.657 5.631 1.00 18.05 301 PRO A O 1
ATOM 1446 N N . ASN A 1 192 ? 22.013 -7.412 5.516 1.00 14.39 302 ASN A N 1
ATOM 1447 C CA . ASN A 1 192 ? 23.344 -7.290 4.946 1.00 15.30 302 ASN A CA 1
ATOM 1448 C C . ASN A 1 192 ? 24.319 -6.778 6.007 1.00 15.16 302 ASN A C 1
ATOM 1449 O O . ASN A 1 192 ? 25.509 -6.649 5.739 1.00 13.58 302 ASN A O 1
ATOM 1454 N N . CYS A 1 193 ? 23.813 -6.518 7.216 1.00 13.53 303 CYS A N 1
ATOM 1455 C CA . CYS A 1 193 ? 24.644 -6.030 8.328 1.00 16.45 303 CYS A CA 1
ATOM 1456 C C . CYS A 1 193 ? 24.291 -6.681 9.664 1.00 16.36 303 CYS A C 1
ATOM 1457 O O . CYS A 1 193 ? 23.275 -7.356 9.795 1.00 16.28 303 CYS A O 1
ATOM 1460 N N . ILE A 1 194 ? 25.151 -6.459 10.654 1.00 14.09 304 ILE A N 1
ATOM 1461 C CA . ILE A 1 194 ? 24.931 -6.943 12.011 1.00 14.05 304 ILE A CA 1
ATOM 1462 C C . ILE A 1 194 ? 25.314 -5.817 12.964 1.00 15.49 304 ILE A C 1
ATOM 1463 O O . ILE A 1 194 ? 26.016 -4.880 12.574 1.00 15.41 304 ILE A O 1
ATOM 1468 N N . TYR A 1 195 ? 24.836 -5.904 14.203 1.00 14.72 305 TYR A N 1
ATOM 1469 C CA . TYR A 1 195 ? 25.202 -4.938 15.236 1.00 13.71 305 TYR A CA 1
ATOM 1470 C C . TYR A 1 195 ? 26.463 -5.560 15.828 1.00 17.51 305 TYR A C 1
ATOM 1471 O O . TYR A 1 195 ? 26.513 -6.775 16.035 1.00 19.88 305 TYR A O 1
ATOM 1480 N N . ASP A 1 196 ? 27.477 -4.745 16.095 1.00 12.89 306 ASP A N 1
ATOM 1481 C CA . ASP A 1 196 ? 28.738 -5.256 16.628 1.00 15.47 306 ASP A CA 1
ATOM 1482 C C . ASP A 1 196 ? 29.267 -4.295 17.692 1.00 1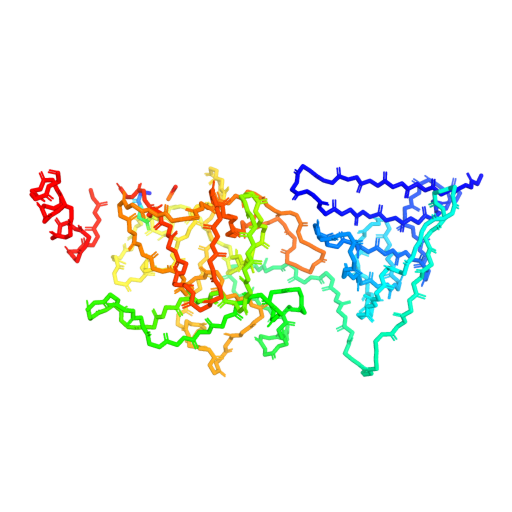4.04 306 ASP A C 1
ATOM 1483 O O . ASP A 1 196 ? 28.919 -3.118 17.700 1.00 16.75 306 ASP A O 1
ATOM 1488 N N . MET A 1 197 ? 30.108 -4.793 18.594 1.00 17.47 307 MET A N 1
ATOM 1489 C CA . MET A 1 197 ? 30.664 -3.945 19.641 1.00 15.64 307 MET A CA 1
ATOM 1490 C C . MET A 1 197 ? 31.593 -2.890 19.041 1.00 16.35 307 MET A C 1
ATOM 1491 O O . MET A 1 197 ? 32.245 -3.126 18.022 1.00 18.91 307 MET A O 1
ATOM 1496 N N . PHE A 1 198 ? 31.642 -1.719 19.669 1.00 13.07 308 PHE A N 1
ATOM 1497 C CA . PHE A 1 198 ? 32.509 -0.652 19.191 1.00 13.92 308 PHE A CA 1
ATOM 1498 C C . PHE A 1 198 ? 32.907 0.276 20.333 1.00 15.34 308 PHE A C 1
ATOM 1499 O O . PHE A 1 198 ? 32.074 0.637 21.166 1.00 16.62 308 PHE A O 1
ATOM 1507 N N . VAL A 1 199 ? 34.184 0.648 20.372 1.00 14.31 309 VAL A N 1
ATOM 1508 C CA . VAL A 1 199 ? 34.698 1.565 21.389 1.00 14.42 309 VAL A CA 1
ATOM 1509 C C . VAL A 1 199 ? 34.924 2.877 20.649 1.00 14.21 309 VAL A C 1
ATOM 1510 O O . VAL A 1 199 ? 35.886 3.019 19.898 1.00 20.78 309 VAL A O 1
ATOM 1514 N N . HIS A 1 200 ? 34.027 3.833 20.863 1.00 14.54 310 HIS A N 1
ATOM 1515 C CA . HIS A 1 200 ? 34.073 5.120 20.172 1.00 15.89 310 HIS A CA 1
ATOM 1516 C C . HIS A 1 200 ? 34.721 6.223 21.005 1.00 14.64 310 HIS A C 1
ATOM 1517 O O . HIS A 1 200 ? 34.446 6.355 22.193 1.00 15.24 310 HIS A O 1
ATOM 1524 N N . PRO A 1 201 ? 35.585 7.042 20.383 1.00 15.41 311 PRO A N 1
ATOM 1525 C CA . PRO A 1 201 ? 36.260 8.128 21.106 1.00 17.23 311 PRO A CA 1
ATOM 1526 C C . PRO A 1 201 ? 35.326 9.177 21.697 1.00 20.07 311 PRO A C 1
ATOM 1527 O O . PRO A 1 201 ? 35.660 9.828 22.687 1.00 17.96 311 PRO A O 1
ATOM 1531 N N . ARG A 1 202 ? 34.162 9.341 21.082 1.00 14.45 312 ARG A N 1
ATOM 1532 C CA . ARG A 1 202 ? 33.178 10.313 21.539 1.00 14.32 312 ARG A CA 1
ATOM 1533 C C . ARG A 1 202 ? 32.064 9.648 22.350 1.00 18.89 312 ARG A C 1
ATOM 1534 O O . ARG A 1 202 ? 31.753 10.073 23.463 1.00 17.07 312 ARG A O 1
ATOM 1542 N N . PHE A 1 203 ? 31.484 8.588 21.796 1.00 13.92 313 PHE A N 1
ATOM 1543 C CA . PHE A 1 203 ? 30.375 7.894 22.446 1.00 16.28 313 PHE A CA 1
ATOM 1544 C C . PHE A 1 203 ? 30.753 6.860 23.498 1.00 16.66 313 PHE A C 1
ATOM 1545 O O . PHE A 1 203 ? 29.907 6.446 24.293 1.00 16.45 313 PHE A O 1
ATOM 1553 N N . GLY A 1 204 ? 32.014 6.443 23.513 1.00 17.07 314 GLY A N 1
ATOM 1554 C CA . GLY A 1 204 ? 32.427 5.433 24.471 1.00 16.18 314 GLY A CA 1
ATOM 1555 C C . GLY A 1 204 ? 31.982 4.062 23.992 1.00 14.29 314 GLY A C 1
ATOM 1556 O O . GLY A 1 204 ? 31.852 3.840 22.788 1.00 16.17 314 GLY A O 1
ATOM 1557 N N . PRO A 1 205 ? 31.727 3.119 24.910 1.00 18.08 315 PRO A N 1
ATOM 1558 C CA . PRO A 1 205 ? 31.294 1.764 24.557 1.00 15.17 315 PRO A CA 1
ATOM 1559 C C . PRO A 1 205 ? 29.867 1.757 24.020 1.00 16.58 315 PRO A C 1
ATOM 1560 O O . PRO A 1 205 ? 28.925 2.076 24.742 1.00 18.77 315 PRO A O 1
ATOM 1564 N N . ILE A 1 206 ? 29.717 1.397 22.750 1.00 14.90 316 ILE A N 1
ATOM 1565 C CA . ILE A 1 206 ? 28.404 1.341 22.114 1.00 15.35 316 ILE A CA 1
ATOM 1566 C C . ILE A 1 206 ? 28.419 0.189 21.119 1.00 15.42 316 ILE A C 1
ATOM 1567 O O . ILE A 1 206 ? 29.246 -0.714 21.212 1.00 14.90 316 ILE A O 1
ATOM 1572 N N . LYS A 1 207 ? 27.476 0.202 20.184 1.00 15.62 317 LYS A N 1
ATOM 1573 C CA . LYS A 1 207 ? 27.457 -0.812 19.147 1.00 12.57 317 LYS A CA 1
ATOM 1574 C C . LYS A 1 207 ? 27.498 -0.081 17.818 1.00 14.35 317 LYS A C 1
ATOM 1575 O O . LYS A 1 207 ? 27.206 1.114 17.749 1.00 15.18 317 LYS A O 1
ATOM 1581 N N . CYS A 1 208 ? 27.915 -0.787 16.777 1.00 14.81 318 CYS A N 1
ATOM 1582 C CA . CYS A 1 208 ? 27.988 -0.199 15.448 1.00 14.84 318 CYS A CA 1
ATOM 1583 C C . CYS A 1 208 ? 27.262 -1.115 14.489 1.00 16.73 318 CYS A C 1
ATOM 1584 O O . CYS A 1 208 ? 26.824 -2.204 14.865 1.00 15.28 318 CYS A O 1
ATOM 1587 N N . ILE A 1 209 ? 27.115 -0.655 13.251 1.00 14.34 319 ILE A N 1
ATOM 1588 C CA . ILE A 1 209 ? 26.497 -1.458 12.210 1.00 12.90 319 ILE A CA 1
ATOM 1589 C C . ILE A 1 209 ? 27.672 -1.836 11.315 1.00 12.46 319 ILE A C 1
ATOM 1590 O O . ILE A 1 209 ? 28.387 -0.966 10.821 1.00 14.10 319 ILE A O 1
ATOM 1595 N N . ARG A 1 210 ? 27.895 -3.137 11.154 1.00 11.75 320 ARG A N 1
ATOM 1596 C CA . ARG A 1 210 ? 29.004 -3.638 10.341 1.00 10.98 320 ARG A CA 1
ATOM 1597 C C . ARG A 1 210 ? 28.435 -4.507 9.223 1.00 14.38 320 ARG A C 1
ATOM 1598 O O . ARG A 1 210 ? 27.522 -5.291 9.458 1.00 14.42 320 ARG A O 1
ATOM 1606 N N . THR A 1 211 ? 28.962 -4.376 8.009 1.00 12.69 321 THR A N 1
ATOM 1607 C CA . THR A 1 211 ? 28.433 -5.184 6.911 1.00 12.10 321 THR A CA 1
ATOM 1608 C C . THR A 1 211 ? 28.855 -6.642 7.040 1.00 14.24 321 THR A C 1
ATOM 1609 O O . THR A 1 211 ? 29.935 -6.951 7.555 1.00 15.68 321 THR A O 1
ATOM 1613 N N . LEU A 1 212 ? 27.992 -7.534 6.571 1.00 15.43 322 LEU A N 1
ATOM 1614 C CA . LEU A 1 212 ? 28.272 -8.966 6.589 1.00 14.31 322 LEU A CA 1
ATOM 1615 C C . LEU A 1 212 ? 28.920 -9.366 5.270 1.00 19.71 322 LEU A C 1
ATOM 1616 O O . LEU A 1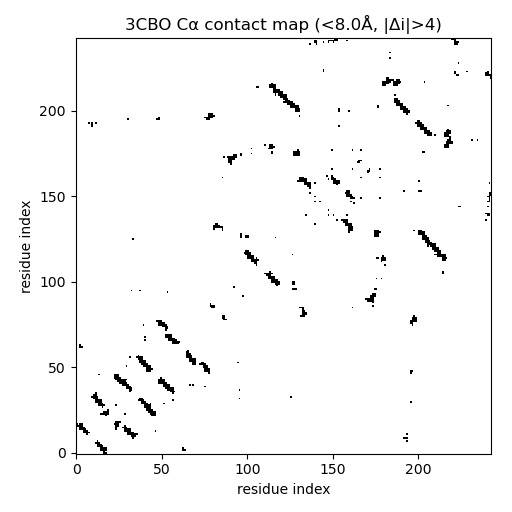 212 ? 29.591 -10.394 5.171 1.00 17.25 322 LEU A O 1
ATOM 1621 N N . ARG A 1 213 ? 28.712 -8.539 4.254 1.00 15.58 323 ARG A N 1
ATOM 1622 C CA . ARG A 1 213 ? 29.231 -8.825 2.928 1.00 13.09 323 ARG A CA 1
ATOM 1623 C C . ARG A 1 213 ? 29.332 -7.536 2.128 1.00 17.82 323 ARG A C 1
ATOM 1624 O O . ARG A 1 213 ? 29.220 -6.441 2.684 1.00 16.04 323 ARG A O 1
ATOM 1632 N N . ALA A 1 214 ? 29.546 -7.664 0.824 1.00 16.41 324 ALA A N 1
ATOM 1633 C CA . ALA A 1 214 ? 29.642 -6.493 -0.038 1.00 16.57 324 ALA A CA 1
ATOM 1634 C C . ALA A 1 214 ? 28.307 -5.758 -0.082 1.00 18.88 324 ALA A C 1
ATOM 1635 O O . ALA A 1 214 ? 27.245 -6.377 -0.120 1.00 18.41 324 ALA A O 1
ATOM 1637 N N . VAL A 1 215 ? 28.374 -4.431 -0.064 1.00 15.69 325 VAL A N 1
ATOM 1638 C CA . VAL A 1 215 ? 27.192 -3.584 -0.130 1.00 14.51 325 VAL A CA 1
ATOM 1639 C C . VAL A 1 215 ? 27.517 -2.523 -1.172 1.00 16.54 325 VAL A C 1
ATOM 1640 O O . VAL A 1 215 ? 28.646 -2.041 -1.241 1.00 19.64 325 VAL A O 1
ATOM 1644 N N . GLU A 1 216 ? 26.537 -2.178 -1.994 1.00 16.79 326 GLU A N 1
ATOM 1645 C CA . GLU A 1 216 ? 26.754 -1.189 -3.039 1.00 19.58 326 GLU A CA 1
ATOM 1646 C C . GLU A 1 216 ? 26.307 0.195 -2.602 1.00 19.41 326 GLU A C 1
ATOM 1647 O O . GLU A 1 216 ? 25.604 0.353 -1.603 1.00 17.49 326 GLU A O 1
ATOM 1653 N N . ALA A 1 217 ? 26.726 1.199 -3.360 1.00 16.51 327 ALA A N 1
ATOM 1654 C CA . ALA A 1 217 ? 26.330 2.565 -3.069 1.00 18.46 327 ALA A CA 1
ATOM 1655 C C . ALA A 1 217 ? 24.811 2.624 -3.206 1.00 20.38 327 ALA A C 1
ATOM 1656 O O . ALA A 1 217 ? 24.237 2.048 -4.141 1.00 18.94 327 ALA A O 1
ATOM 1658 N N . ASP A 1 218 ? 24.172 3.305 -2.259 1.00 16.99 328 ASP A N 1
ATOM 1659 C CA . ASP A 1 218 ? 22.729 3.484 -2.238 1.00 14.75 328 ASP A CA 1
ATOM 1660 C C . ASP A 1 218 ? 21.904 2.244 -1.925 1.00 17.03 328 ASP A C 1
ATOM 1661 O O . ASP A 1 218 ? 20.688 2.230 -2.112 1.00 18.83 328 ASP A O 1
ATOM 1666 N N . GLU A 1 219 ? 22.570 1.204 -1.431 1.00 16.57 329 GLU A N 1
ATOM 1667 C CA . GLU A 1 219 ? 21.876 -0.014 -1.036 1.00 18.22 329 GLU A CA 1
ATOM 1668 C C . GLU A 1 219 ? 21.390 0.233 0.392 1.00 17.12 329 GLU A C 1
ATOM 1669 O O . GLU A 1 219 ? 22.115 0.821 1.201 1.00 17.42 329 GLU A O 1
ATOM 1675 N N . GLU A 1 220 ? 20.173 -0.193 0.704 1.00 14.86 330 GLU A N 1
ATOM 1676 C CA . GLU A 1 220 ? 19.655 0.006 2.056 1.00 16.20 330 GLU A CA 1
ATOM 1677 C C . GLU A 1 220 ? 20.337 -0.969 3.012 1.00 21.65 330 GLU A C 1
ATOM 1678 O O . GLU A 1 220 ? 20.516 -2.148 2.693 1.00 16.45 330 GLU A O 1
ATOM 1684 N N . LEU A 1 221 ? 20.740 -0.466 4.175 1.00 15.94 331 LEU A N 1
ATOM 1685 C CA . LEU A 1 221 ? 21.393 -1.299 5.174 1.00 15.38 331 LEU A CA 1
ATOM 1686 C C . LEU A 1 221 ? 20.334 -1.862 6.109 1.00 16.35 331 LEU A C 1
ATOM 1687 O O . LEU A 1 221 ? 19.485 -1.126 6.618 1.00 16.90 331 LEU A O 1
ATOM 1692 N N . THR A 1 222 ? 20.379 -3.171 6.321 1.00 15.79 332 THR A N 1
ATOM 1693 C CA . THR A 1 222 ? 19.422 -3.824 7.196 1.00 14.14 332 THR A CA 1
ATOM 1694 C C . THR A 1 222 ? 20.130 -4.741 8.178 1.00 15.18 332 THR A C 1
ATOM 1695 O O . THR A 1 222 ? 21.217 -5.239 7.906 1.00 15.47 332 THR A O 1
ATOM 1699 N N A VAL A 1 223 ? 19.492 -4.959 9.320 0.50 14.10 333 VAL A N 1
ATOM 1700 N N B VAL A 1 223 ? 19.502 -4.944 9.332 0.50 13.47 333 VAL A N 1
ATOM 1701 C CA A VAL A 1 223 ? 20.032 -5.817 10.364 0.50 15.25 333 VAL A CA 1
ATOM 1702 C CA B VAL A 1 223 ? 20.043 -5.798 10.388 0.50 14.47 333 VAL A CA 1
ATOM 1703 C C A VAL A 1 223 ? 18.893 -6.665 10.916 0.50 19.58 333 VAL A C 1
ATOM 1704 C C B VAL A 1 223 ? 18.904 -6.641 10.962 0.50 21.14 333 VAL A C 1
ATOM 1705 O O A VAL A 1 223 ? 17.736 -6.254 10.876 0.50 19.04 333 VAL A O 1
ATOM 1706 O O B VAL A 1 223 ? 17.758 -6.201 10.983 0.50 18.69 333 VAL A O 1
ATOM 1713 N N . ALA A 1 224 ? 19.218 -7.847 11.425 1.00 21.03 334 ALA A N 1
ATOM 1714 C CA . ALA A 1 224 ? 18.201 -8.719 12.008 1.00 21.69 334 ALA A CA 1
ATOM 1715 C C . ALA A 1 224 ? 18.019 -8.241 13.449 1.00 23.02 334 ALA A C 1
ATOM 1716 O O . ALA A 1 224 ? 18.961 -8.278 14.238 1.00 21.85 334 ALA A O 1
ATOM 1718 N N . TYR A 1 225 ? 16.819 -7.782 13.793 1.00 19.17 335 TYR A N 1
ATOM 1719 C CA . TYR A 1 225 ? 16.575 -7.280 15.145 1.00 20.90 335 TYR A CA 1
ATOM 1720 C C . TYR A 1 225 ? 16.720 -8.340 16.236 1.00 26.65 335 TYR A C 1
ATOM 1721 O O . TYR A 1 225 ? 16.970 -8.011 17.396 1.00 27.46 335 TYR A O 1
ATOM 1730 N N . GLY A 1 226 ? 16.562 -9.605 15.861 1.00 32.18 336 GLY A N 1
ATOM 1731 C CA . GLY A 1 226 ? 16.719 -10.697 16.810 1.00 35.40 336 GLY A CA 1
ATOM 1732 C C . GLY A 1 226 ? 15.697 -10.844 17.922 1.00 38.10 336 GLY A C 1
ATOM 1733 O O . GLY A 1 226 ? 15.996 -11.431 18.964 1.00 47.06 336 GLY A O 1
ATOM 1734 N N . TYR A 1 227 ? 14.493 -10.325 17.715 1.00 31.21 337 TYR A N 1
ATOM 1735 C CA . TYR A 1 227 ? 13.446 -10.429 18.726 1.00 36.18 337 TYR A CA 1
ATOM 1736 C C . TYR A 1 227 ? 13.075 -11.889 18.957 1.00 42.89 337 TYR A C 1
ATOM 1737 O O . TYR A 1 227 ? 13.203 -12.719 18.056 1.00 46.38 337 TYR A O 1
ATOM 1746 N N . GLU A 1 238 ? 8.087 -12.906 21.278 1.00 79.93 348 GLU A N 1
ATOM 1747 C CA . GLU A 1 238 ? 7.696 -11.614 21.828 1.00 71.78 348 GLU A CA 1
ATOM 1748 C C . GLU A 1 238 ? 8.325 -10.479 21.029 1.00 64.31 348 GLU A C 1
ATOM 1749 O O . GLU A 1 238 ? 9.533 -10.251 21.101 1.00 50.85 348 GLU A O 1
ATOM 1755 N N . ALA A 1 239 ? 7.498 -9.767 20.271 1.00 61.23 349 ALA A N 1
ATOM 1756 C CA . ALA A 1 239 ? 7.974 -8.660 19.452 1.00 55.27 349 ALA A CA 1
ATOM 1757 C C . ALA A 1 239 ? 6.800 -7.858 18.899 1.00 54.82 349 ALA A C 1
ATOM 1758 O O . ALA A 1 239 ? 5.648 -8.286 18.990 1.00 51.92 349 ALA A O 1
ATOM 1760 N N . PRO A 1 240 ? 7.077 -6.677 18.322 1.00 48.60 350 PRO A N 1
ATOM 1761 C CA . PRO A 1 240 ? 6.017 -5.835 17.759 1.00 45.81 350 PRO A CA 1
ATOM 1762 C C . PRO A 1 240 ? 5.188 -6.587 16.722 1.00 46.81 350 PRO A C 1
ATOM 1763 O O . PRO A 1 240 ? 5.632 -7.596 16.172 1.00 39.56 350 PRO A O 1
ATOM 1767 N N . GLU A 1 241 ? 3.988 -6.083 16.456 1.00 45.05 351 GLU A N 1
ATOM 1768 C CA . GLU A 1 241 ? 3.094 -6.700 15.487 1.00 44.05 351 GLU A CA 1
ATOM 1769 C C . GLU A 1 241 ? 3.717 -6.767 14.095 1.00 45.29 351 GLU A C 1
ATOM 1770 O O . GLU A 1 241 ? 3.733 -7.827 13.469 1.00 40.07 351 GLU A O 1
ATOM 1772 N N . TRP A 1 242 ? 4.230 -5.638 13.612 1.00 35.42 352 TRP A N 1
ATOM 1773 C CA . TRP A 1 242 ? 4.835 -5.598 12.284 1.00 36.06 352 TRP A CA 1
ATOM 1774 C C . TRP A 1 242 ? 5.904 -6.674 12.118 1.00 38.97 352 TRP A C 1
ATOM 1775 O O . TRP A 1 242 ? 6.092 -7.207 11.025 1.00 36.26 352 TRP A O 1
ATOM 1786 N N . TYR A 1 243 ? 6.595 -6.990 13.209 1.00 35.51 353 TYR A N 1
ATOM 1787 C CA . TYR A 1 243 ? 7.648 -8.003 13.194 1.00 38.48 353 TYR A CA 1
ATOM 1788 C C . TYR A 1 243 ? 7.036 -9.391 13.033 1.00 45.43 353 TYR A C 1
ATOM 1789 O O . TYR A 1 243 ? 7.444 -10.163 12.165 1.00 48.59 353 TYR A O 1
ATOM 1798 N N . GLN A 1 244 ? 6.056 -9.699 13.878 1.00 46.20 354 GLN A N 1
ATOM 1799 C CA . GLN A 1 244 ? 5.380 -10.992 13.837 1.00 48.34 354 GLN A CA 1
ATOM 1800 C C . GLN A 1 244 ? 4.769 -11.242 12.462 1.00 46.22 354 GLN A C 1
ATOM 1801 O O . GLN A 1 244 ? 4.772 -12.369 11.967 1.00 44.81 354 GLN A O 1
ATOM 1807 N N . VAL A 1 245 ? 4.246 -10.185 11.850 1.00 43.81 355 VAL A N 1
ATOM 1808 C CA . VAL A 1 245 ? 3.641 -10.292 10.528 1.00 43.35 355 VAL A CA 1
ATOM 1809 C C . VAL A 1 245 ? 4.713 -10.626 9.499 1.00 45.52 355 VAL A C 1
ATOM 1810 O O . VAL A 1 245 ? 4.543 -11.530 8.682 1.00 46.54 355 VAL A O 1
ATOM 1814 N N . GLU A 1 246 ? 5.819 -9.891 9.550 1.00 44.93 356 GLU A N 1
ATOM 1815 C CA . GLU A 1 246 ? 6.926 -10.106 8.628 1.00 45.60 356 GLU A CA 1
ATOM 1816 C C . GLU A 1 246 ? 7.497 -11.508 8.801 1.00 40.03 356 GLU A C 1
ATOM 1817 O O . GLU A 1 246 ? 7.852 -12.167 7.825 1.00 42.10 356 GLU A O 1
ATOM 1819 N N . LEU A 1 247 ? 7.584 -11.958 10.050 1.00 42.84 357 LEU A N 1
ATOM 1820 C CA . LEU A 1 247 ? 8.116 -13.283 10.348 1.00 36.52 357 LEU A CA 1
ATOM 1821 C C . LEU A 1 247 ? 7.296 -14.367 9.660 1.00 56.69 357 LEU A C 1
ATOM 1822 O O . LEU A 1 247 ? 7.848 -15.296 9.069 1.00 48.59 357 LEU A O 1
ATOM 1827 N N . LYS A 1 248 ? 5.975 -14.243 9.741 1.00 55.71 358 LYS A N 1
ATOM 1828 C CA . LYS A 1 248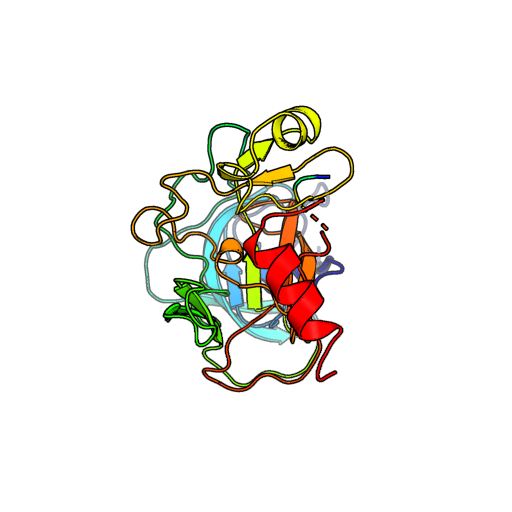 ? 5.079 -15.210 9.119 1.00 62.57 358 LYS A CA 1
ATOM 1829 C C . LYS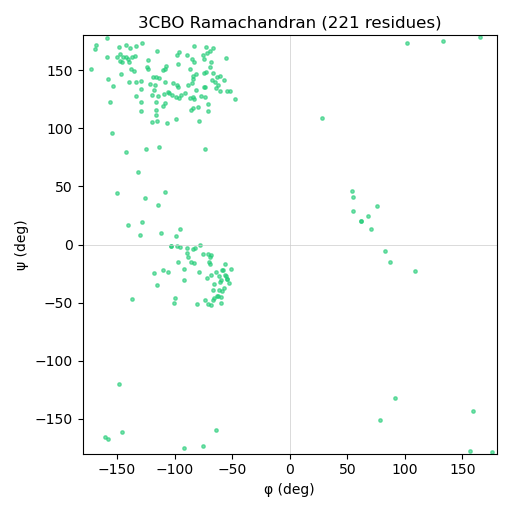 A 1 248 ? 5.212 -15.133 7.603 1.00 61.00 358 LYS A C 1
ATOM 1830 O O . LYS A 1 248 ? 5.195 -16.154 6.915 1.00 68.62 358 LYS A O 1
ATOM 1832 N N . ALA A 1 249 ? 5.348 -13.915 7.088 1.00 65.09 359 ALA A N 1
ATOM 1833 C CA . ALA A 1 249 ? 5.491 -13.700 5.653 1.00 62.01 359 ALA A CA 1
ATOM 1834 C C . ALA A 1 249 ? 6.831 -14.243 5.169 1.00 67.91 359 ALA A C 1
ATOM 1835 O O . ALA A 1 249 ? 6.980 -14.602 4.001 1.00 73.30 359 ALA A O 1
ATOM 1837 N N . PHE A 1 250 ? 7.806 -14.298 6.073 1.00 61.30 360 PHE A N 1
ATOM 1838 C CA . PHE A 1 250 ? 9.131 -14.804 5.735 1.00 66.24 360 PHE A CA 1
ATOM 1839 C C . PHE A 1 250 ? 9.143 -16.327 5.740 1.00 65.38 360 PHE A C 1
ATOM 1840 O O . PHE A 1 250 ? 9.591 -16.953 4.780 1.00 68.27 360 PHE A O 1
ATOM 1848 N N . GLN A 1 251 ? 8.655 -16.918 6.827 1.00 69.52 361 GLN A N 1
ATOM 1849 C CA . GLN A 1 251 ? 8.606 -18.371 6.949 1.00 72.40 361 GLN A CA 1
ATOM 1850 C C . GLN A 1 251 ? 7.931 -18.946 5.709 1.00 77.69 361 GLN A C 1
ATOM 1851 O O . GLN A 1 251 ? 8.097 -20.120 5.380 1.00 82.86 361 GLN A O 1
ATOM 1857 N N . ALA A 1 252 ? 7.166 -18.097 5.029 1.00 76.12 362 ALA A N 1
ATOM 1858 C CA . ALA A 1 252 ? 6.474 -18.478 3.808 1.00 73.66 362 ALA A CA 1
ATOM 1859 C C . ALA A 1 252 ? 7.190 -17.789 2.652 1.00 76.02 362 ALA A C 1
ATOM 1860 O O . ALA A 1 252 ? 7.806 -16.740 2.835 1.00 81.42 362 ALA A O 1
ATOM 1862 N N . THR A 1 253 ? 7.112 -18.381 1.465 1.00 80.93 363 THR A N 1
ATOM 1863 C CA . THR A 1 253 ? 7.763 -17.817 0.288 1.00 85.16 363 THR A CA 1
ATOM 1864 C C . THR A 1 253 ? 9.275 -17.760 0.489 1.00 88.97 363 THR A C 1
ATOM 1865 O O . THR A 1 253 ? 9.974 -17.009 -0.192 1.00 90.82 363 THR A O 1
ATOM 1867 N N . GLN A 1 254 ? 9.773 -18.557 1.430 1.00 85.24 364 GLN A N 1
ATOM 1868 C CA . GLN A 1 254 ? 11.201 -18.604 1.721 1.00 89.29 364 GLN A CA 1
ATOM 1869 C C . GLN A 1 254 ? 11.851 -19.787 1.013 1.00 92.67 364 GLN A C 1
ATOM 1870 O O . GLN A 1 254 ? 11.122 -20.527 0.319 1.00 95.77 364 GLN A O 1
ATOM 1872 N N . LYS B 2 2 ? 14.309 -8.288 27.013 1.00 63.52 299 LYS B N 1
ATOM 1873 C CA . LYS B 2 2 ? 13.550 -9.083 26.047 1.00 58.42 299 LYS B CA 1
ATOM 1874 C C . LYS B 2 2 ? 12.832 -8.191 25.042 1.00 55.80 299 LYS B C 1
ATOM 1875 O O . LYS B 2 2 ? 12.413 -8.649 23.973 1.00 58.84 299 LYS B O 1
ATOM 1877 N N . ARG B 2 3 ? 12.683 -6.913 25.377 1.00 38.66 300 ARG B N 1
ATOM 1878 C CA . ARG B 2 3 ? 12.022 -5.968 24.485 1.00 35.81 300 ARG B CA 1
ATOM 1879 C C . ARG B 2 3 ? 13.037 -5.003 23.888 1.00 38.57 300 ARG B C 1
ATOM 1880 O O . ARG B 2 3 ? 12.816 -3.792 23.829 1.00 29.96 300 ARG B O 1
ATOM 1888 N N . SER B 2 4 ? 14.157 -5.564 23.448 1.00 33.12 301 SER B N 1
ATOM 1889 C CA . SER B 2 4 ? 15.228 -4.793 22.837 1.00 25.40 301 SER B CA 1
ATOM 1890 C C . SER B 2 4 ? 15.912 -5.670 21.798 1.00 30.74 301 SER B C 1
ATOM 1891 O O . SER B 2 4 ? 15.856 -6.896 21.878 1.00 30.92 301 SER B O 1
ATOM 1904 N N . LYS B 2 6 ? 18.666 -7.742 19.835 1.00 33.94 303 LYS B N 1
ATOM 1905 C CA . LYS B 2 6 ? 19.751 -8.580 20.325 1.00 51.61 303 LYS B CA 1
ATOM 1906 C C . LYS B 2 6 ? 20.581 -9.136 19.176 1.00 67.66 303 LYS B C 1
ATOM 1907 O O . LYS B 2 6 ? 20.206 -8.891 18.008 1.00 71.92 303 LYS B O 1
#

Nearest PDB structures (foldseek):
  3cbo-assembly1_A  TM=1.004E+00  e=2.002E-48  Homo sapiens
  3cbp-assembly1_A  TM=1.004E+00  e=6.277E-46  Homo sapiens
  3cbm-assembly1_A  TM=1.002E+00  e=5.649E-46  Homo sapiens
  1xqh-assembly1_A  TM=1.002E+00  e=2.388E-44  Homo sapiens
  5eg2-assembly1_A  TM=9.976E-01  e=1.566E-44  Homo sapiens

CATH classification: 2.20.110.10 (+1 more: 2.170.270.10)

B-factor: mean 28.63, std 15.62, range [10.22, 95.77]

GO terms:
  GO:0070828 heterochromatin organization (P, IDA)
  GO:0006974 DNA damage response (P, IDA)
  GO:0016279 protein-lysine N-methyltransferase activity (F, IDA)
  GO:0045880 positive regulation of smoothened signaling pathway (P, IDA)
  GO:0018026 peptidyl-lysine monomethylation (P, IDA)
  GO:0018027 peptidyl-lysine dimethylation (P, IDA)
  GO:0016279 protein-lysine N-methyltransferase activity (F, EXP)
  GO:0140945 histone H3K4 monomethyltransferase activity (F, EXP)
  GO:0002039 p53 binding (F, IPI)
  GO:0005654 nucleoplasm (C, TAS)
  GO:0005515 protein binding (F, IPI)
  GO:0005694 chromosome (C, IDA)
  GO:0005730 nucleolus (C, IDA)
  GO:0042054 histone methyltransferase activity (F, IDA)
  GO:0140938 histone H3 methyltransferase activity (F, IDA)

InterPro domains:
  IPR001214 SET domain [PF00856] (227-336)
  IPR001214 SET domain [PS50280] (214-336)
  IPR001214 SET domain [SM00317] (214-342)
  IPR003409 MORN repeat [PF02493] (19-34)
  IPR003409 MORN repeat [PF02493] (36-58)
  IPR003409 MORN repeat [PF02493] (60-81)
  IPR017155 Histone-lysine N-methyltransferase SETD7 [PIRSF037249] (1-366)
  IPR017155 Histone-lysine N-methyltransferase SETD7 [PS51577] (1-366)
  IPR044436 SETD7, SET domain [cd10530] (208-337)
  IPR046341 SET domain superfamily [G3DSA:2.170.270.10] (194-336)
  IPR046341 SET domain superfamily [SSF82199] (194-353)
  IPR054533 Histone-lysine methyltransferase SETD7, N-terminal [PF22648] (110-183)

Foldseek 3Di:
DDKDWAADPLQKIKIDAADPVRFRADFFIWIGDNVNFWIFGTGDTRLAFDWTAIWTFPDADPRRTDIDGDDDDDIAGAFAAAQPGQGPCQLDADVQQVQFWDKDADPPPPPGIFIFTQFKDWAFAFHWFQTAHKDAPCVVVVDDVVQVLQWDDLDNGIIGGQGPPSLDNVRGRRTNQSRHEADPPFQWEWAWDADSHHGTGITITGRGIDGGGGTGHYHRPDVPDPVVVVVVVVVVPPD/DPPD

Secondary structure (DSSP, 8-state):
---EEEE-TTS-EEEE---TTS---EEEEEEE-TTSSEEEEEEEETTEEEEEEEEEEEEEETTEEEEEEPSS--EE------SS-S-S-TTS--HHHHTTEEEEE-SSTT--EEEEESS-B-TT-EEEEE--EEE-HHHHHTS-GGG-SS-EE-SSS-EEE--TTTTSTTT--S--GGGPEE-SS-SEEEEEEEETTTEEEEEEEESS-B-TTPEEEE-------HHHHHHHHHHHS--/----

Radius of gyration: 18.89 Å; Cα contacts (8 Å, |Δi|>4): 571; chains: 2; bounding box: 57×43×37 Å

Solvent-accessible surface area: 12003 Å² total

Organism: Homo sapiens (NCBI:txid9606)